Protein AF-A0A2P5K3T3-F1 (afdb_monomer)

Sequence (266 aa):
MANNAPIFLMLEAAAVGTFLSVGLKLPYFAFFGKDAGIEAKDPPKNMLIGMGIAAFLCILLGVYPSLLYNILPYPEAVADYAPYAPAHVIGSLQLLLFTYFGFLLLKKKLHPENTISLDTDWLYRKGGVLFAWFINNPLARGAQWTADVVIEVKNFAAWFSKNPVEALGIITDKICLFVLNISQGSSTVGQTAEDILDDRLRQYPGEPVRRDPIGVSVLLGMIFLFAYLIYVVVPYLSVYVVIALVMVFVVSGIIMRIMEMKRSAG

Secondary structure (DSSP, 8-state):
-GGGHHHHHHHHHHHHHHIIIIIIIHHHHHHHS------PPPPPHHHHHHHHHHHHHHHHHHH-THHHHTTSS-GGGTTT--TT-HHHHHHHHHHHHHHHHHHHHHTTTTPPP------THHHHHHHHHHHHHHIIIIIHHHHHHHHHHHHHHHHHHHHHTT-HHHHHHHHHHHHHHHHHHHHH-S-HHHHHHHHHHHHHHHHTT--S-----THHHHHHHHHHHHHHHHHHHGGGS-HHHHHHHHHHHHHHHHHHHHHHHHHT--

Mean predicted aligned error: 17.31 Å

Foldseek 3Di:
DPPCVVVVVVVLVVVLVCCLVVVPLVVCCVPVNDDPPDDDDDDDPVVVVVVVVVVVVVVCCVVCVVVVLVVDPCNVVCVPDDCVDVVNVVVVVVSSVVSVVVCVVCVVVSDDDPDDPPDPVVVVVVVVVVVVVCCVPPVVVVVVVVVVVVVVVVVLVVQCVQAVLLVLVLVVLVVVLVVCCVPVNDDPVSVVSVVVSVVSVVCPPDDRDDPDDPVSVVVVVVVVVVVVVCVVVVVVDDPVVVVVVVVVVVVVVVVVVVVVVVVVVD

Solvent-accessible surface area (backbone atoms only — not comparable to full-atom values): 15666 Å² total; per-residue (Å²): 126,77,90,52,51,68,60,53,52,51,53,52,51,50,52,50,51,46,43,49,50,63,65,41,49,49,52,47,50,71,75,71,41,84,83,83,85,72,88,81,75,82,78,56,69,71,57,51,52,53,52,49,53,52,52,49,50,55,50,49,48,65,78,43,49,64,72,57,49,75,71,46,96,61,43,80,85,48,70,82,66,63,83,80,38,67,70,54,49,52,52,50,49,51,52,53,52,52,49,49,52,50,44,67,74,45,45,83,80,66,56,88,71,99,65,87,80,86,52,73,62,56,57,54,57,53,48,50,53,53,50,54,50,46,52,68,42,64,52,44,50,54,55,48,50,57,53,52,52,52,52,48,53,51,50,49,52,58,55,38,68,71,33,56,68,61,47,47,50,53,51,51,51,52,51,50,48,53,52,45,43,72,72,72,42,91,42,76,67,55,54,56,51,49,55,55,48,54,54,49,66,70,50,61,73,58,81,95,79,69,93,68,65,70,63,59,64,52,48,54,52,50,50,52,51,50,53,49,48,47,65,64,46,55,83,74,50,55,70,68,58,57,52,49,50,53,50,50,52,54,51,50,51,52,52,53,52,53,51,51,57,57,64,76,72,113

pLDDT: mean 81.25, std 10.45, range [48.62, 97.5]

Radius of gyration: 42.38 Å; Cα contacts (8 Å, |Δi|>4): 62; chains: 1; bounding box: 90×56×100 Å

Structure (mmCIF, N/CA/C/O backbone):
data_AF-A0A2P5K3T3-F1
#
_entry.id   AF-A0A2P5K3T3-F1
#
loop_
_atom_s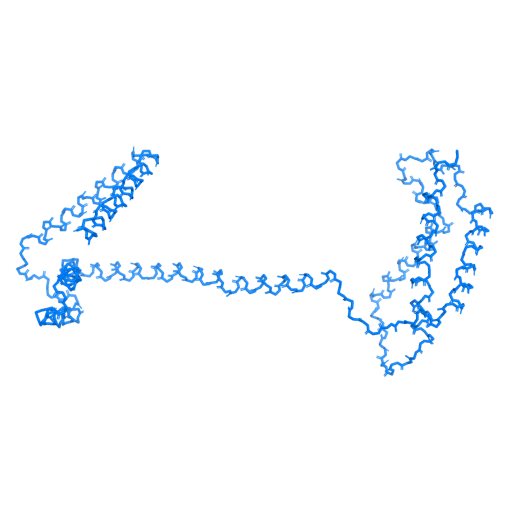ite.group_PDB
_atom_site.id
_atom_site.type_symbol
_atom_site.label_atom_id
_atom_site.label_alt_id
_atom_site.label_comp_id
_atom_site.label_asym_id
_atom_site.label_entity_id
_atom_site.label_seq_id
_atom_site.pdbx_PDB_ins_code
_atom_site.Cartn_x
_atom_site.Cartn_y
_atom_site.Cartn_z
_atom_site.occupancy
_atom_site.B_iso_or_equiv
_atom_site.auth_seq_id
_atom_site.auth_comp_id
_atom_site.auth_asym_id
_atom_site.auth_atom_id
_atom_site.pdbx_PDB_model_num
ATOM 1 N N . MET A 1 1 ? 16.767 26.751 -25.477 1.00 49.69 1 MET A N 1
ATOM 2 C CA . MET A 1 1 ? 17.180 25.361 -25.170 1.00 49.69 1 MET A CA 1
ATOM 3 C C . MET A 1 1 ? 17.948 25.221 -23.844 1.00 49.69 1 MET A C 1
ATOM 5 O O . MET A 1 1 ? 17.914 24.139 -23.284 1.00 49.69 1 MET A O 1
ATOM 9 N N . ALA A 1 2 ? 18.561 26.278 -23.280 1.00 53.50 2 ALA A N 1
ATOM 10 C CA . ALA A 1 2 ? 19.359 26.187 -22.042 1.00 53.50 2 ALA A CA 1
ATOM 11 C C . ALA A 1 2 ? 18.572 26.072 -20.708 1.00 53.50 2 ALA A C 1
ATOM 13 O O . ALA A 1 2 ? 19.101 25.514 -19.755 1.00 53.50 2 ALA A O 1
ATOM 14 N N . ASN A 1 3 ? 17.312 26.527 -20.620 1.00 64.69 3 ASN A N 1
ATOM 15 C CA . ASN A 1 3 ? 16.572 26.552 -19.339 1.00 64.69 3 ASN A CA 1
ATOM 16 C C . ASN A 1 3 ? 16.023 25.191 -18.863 1.00 64.69 3 ASN A C 1
ATOM 18 O O . ASN A 1 3 ? 15.651 25.073 -17.700 1.00 64.69 3 ASN A O 1
ATOM 22 N N . ASN A 1 4 ? 16.000 24.161 -19.718 1.00 82.62 4 ASN A N 1
ATOM 23 C CA . ASN A 1 4 ? 15.430 22.844 -19.379 1.00 82.62 4 ASN A CA 1
ATOM 24 C C . ASN A 1 4 ? 16.500 21.760 -19.166 1.00 82.62 4 ASN A C 1
ATOM 26 O O . ASN A 1 4 ? 16.166 20.624 -18.837 1.00 82.62 4 ASN A O 1
ATOM 30 N N . ALA A 1 5 ? 17.782 22.111 -19.319 1.00 86.12 5 ALA A N 1
ATOM 31 C CA . ALA A 1 5 ? 18.908 21.221 -19.056 1.00 86.12 5 ALA A CA 1
ATOM 32 C C . ALA A 1 5 ? 18.848 20.521 -17.680 1.00 86.12 5 ALA A C 1
ATOM 34 O O . ALA A 1 5 ? 19.076 19.312 -17.646 1.00 86.12 5 ALA A O 1
ATOM 35 N N . PRO A 1 6 ? 18.494 21.188 -16.556 1.00 90.44 6 PRO A N 1
ATOM 36 C CA . PRO A 1 6 ? 18.436 20.494 -15.269 1.00 90.44 6 PRO A CA 1
ATOM 37 C C . PRO A 1 6 ? 17.342 19.420 -15.230 1.00 90.44 6 PRO A C 1
ATOM 39 O O . PRO A 1 6 ? 17.561 18.351 -14.672 1.00 90.44 6 PRO A O 1
ATOM 42 N N . ILE A 1 7 ? 16.192 19.671 -15.862 1.00 92.06 7 ILE A N 1
ATOM 43 C CA . ILE A 1 7 ? 15.073 18.719 -15.915 1.00 92.06 7 ILE A CA 1
ATOM 44 C C . ILE A 1 7 ? 15.487 17.479 -16.708 1.00 92.06 7 ILE A C 1
ATOM 46 O O . ILE A 1 7 ? 15.263 16.355 -16.268 1.00 92.06 7 ILE A O 1
ATOM 50 N N . PHE A 1 8 ? 16.133 17.685 -17.855 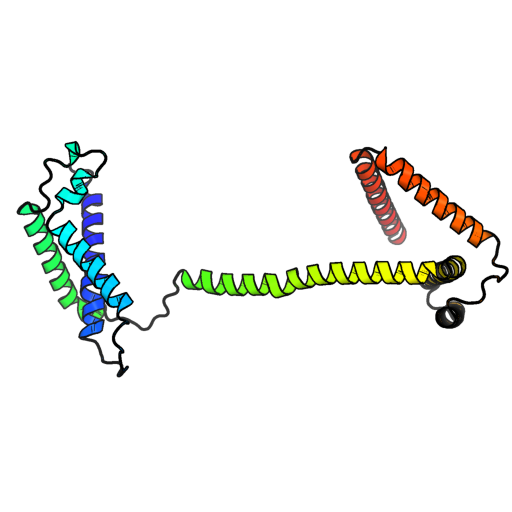1.00 90.44 8 PHE A N 1
ATOM 51 C CA . PHE A 1 8 ? 16.622 16.597 -18.693 1.00 90.44 8 PHE A CA 1
ATOM 52 C C . PHE A 1 8 ? 17.636 15.717 -17.948 1.00 90.44 8 PHE A C 1
ATOM 54 O O . PHE A 1 8 ? 17.465 14.502 -17.890 1.00 90.44 8 PHE A O 1
ATOM 61 N N . LEU A 1 9 ? 18.617 16.329 -17.278 1.00 91.69 9 LEU A N 1
ATOM 62 C CA . LEU A 1 9 ? 19.600 15.596 -16.475 1.00 91.69 9 LEU A CA 1
ATOM 63 C C . LEU A 1 9 ? 18.961 14.852 -15.294 1.00 91.69 9 LEU A C 1
ATOM 65 O O . LEU A 1 9 ? 19.389 13.748 -14.969 1.00 91.69 9 LEU A O 1
ATOM 69 N N . MET A 1 10 ? 17.930 15.416 -14.657 1.00 94.06 10 MET A N 1
ATOM 70 C CA . MET A 1 10 ? 17.185 14.726 -13.596 1.00 94.06 10 MET A CA 1
ATOM 71 C C . MET A 1 10 ? 16.437 13.497 -14.124 1.00 94.06 10 MET A C 1
ATOM 73 O O . MET A 1 10 ? 16.427 12.462 -13.457 1.00 94.06 10 MET A O 1
ATOM 77 N N . LEU A 1 11 ? 15.840 13.586 -15.316 1.00 93.25 11 LEU A N 1
ATOM 78 C CA . LEU A 1 11 ? 15.163 12.459 -15.962 1.00 93.25 11 LEU A CA 1
ATOM 79 C C . LEU A 1 11 ? 16.157 11.358 -16.355 1.00 93.25 11 LEU A C 1
ATOM 81 O O . LEU A 1 11 ? 15.905 10.184 -16.078 1.00 93.25 11 LEU A O 1
ATOM 85 N N . GLU A 1 12 ? 17.308 11.720 -16.925 1.00 92.19 12 GLU A N 1
ATOM 86 C CA . GLU A 1 12 ? 18.378 10.760 -17.225 1.00 92.19 12 GLU A CA 1
ATOM 87 C C . GLU A 1 12 ? 18.935 10.116 -15.949 1.00 92.19 12 GLU A C 1
ATOM 89 O O . GLU A 1 12 ? 19.090 8.897 -15.888 1.00 92.19 12 GLU A O 1
ATOM 94 N N . ALA A 1 13 ? 19.164 10.899 -14.890 1.00 93.62 13 ALA A N 1
ATOM 95 C CA . ALA A 1 13 ? 19.600 10.384 -13.594 1.00 93.62 13 ALA A CA 1
ATOM 96 C C . ALA A 1 13 ? 18.571 9.423 -12.973 1.00 93.62 13 ALA A C 1
ATOM 98 O O . ALA A 1 13 ? 18.954 8.395 -12.409 1.00 93.62 13 ALA A O 1
ATOM 99 N N . ALA A 1 14 ? 17.272 9.705 -13.107 1.00 94.25 14 ALA A N 1
ATOM 100 C CA . ALA A 1 14 ? 16.210 8.802 -12.668 1.00 94.25 14 ALA A CA 1
ATOM 101 C C . ALA A 1 14 ? 16.195 7.489 -13.476 1.00 94.25 14 ALA A C 1
ATOM 103 O O . ALA A 1 14 ? 16.040 6.408 -12.895 1.00 94.25 14 ALA A O 1
ATOM 104 N N . ALA A 1 15 ? 16.416 7.557 -14.794 1.00 93.12 15 ALA A N 1
ATOM 105 C CA . ALA A 1 15 ? 16.539 6.377 -15.650 1.00 93.12 15 ALA A CA 1
ATOM 106 C C . ALA A 1 15 ? 17.758 5.518 -15.262 1.00 93.12 15 ALA A C 1
ATOM 108 O O . ALA A 1 15 ? 17.618 4.309 -15.049 1.00 93.12 15 ALA A O 1
ATOM 109 N N . VAL A 1 16 ? 18.926 6.144 -15.069 1.00 94.56 16 VAL A N 1
ATOM 110 C CA . VAL A 1 16 ? 20.154 5.495 -14.572 1.00 94.56 16 VAL A CA 1
ATOM 111 C C . VAL A 1 16 ? 19.920 4.842 -13.211 1.00 94.56 16 VAL A C 1
ATOM 113 O O . VAL A 1 16 ? 20.279 3.681 -13.016 1.00 94.56 16 VAL A O 1
ATOM 116 N N . GLY A 1 17 ? 19.288 5.552 -12.272 1.00 92.44 17 GLY A N 1
ATOM 117 C CA . GLY A 1 17 ? 18.995 5.036 -10.934 1.00 92.44 17 GLY A CA 1
ATOM 118 C C . GLY A 1 17 ? 18.064 3.821 -10.955 1.00 92.44 17 GLY A C 1
ATOM 119 O O . GLY A 1 17 ? 18.310 2.835 -10.255 1.00 92.44 17 GLY A O 1
ATOM 120 N N . THR A 1 18 ? 17.037 3.850 -11.807 1.00 93.06 18 THR A N 1
ATOM 121 C CA . THR A 1 18 ? 16.104 2.726 -11.987 1.00 93.06 18 THR A CA 1
ATOM 122 C C . THR A 1 18 ? 16.815 1.514 -12.583 1.00 93.06 18 THR A C 1
ATOM 124 O O . THR A 1 18 ? 16.689 0.406 -12.054 1.00 93.06 18 THR A O 1
ATOM 127 N N . PHE A 1 19 ? 17.621 1.716 -13.630 1.00 94.38 19 PHE A N 1
ATOM 128 C CA . PHE A 1 19 ? 18.402 0.644 -14.247 1.00 94.38 19 PHE A CA 1
ATOM 129 C C . PHE A 1 19 ? 19.431 0.048 -13.273 1.00 94.38 19 PHE A C 1
ATOM 131 O O . PHE A 1 19 ? 19.560 -1.173 -13.179 1.00 94.38 19 PHE A O 1
ATOM 138 N N . LEU A 1 20 ? 20.103 0.883 -12.477 1.00 92.81 20 LEU A N 1
ATOM 139 C CA . LEU A 1 20 ? 21.052 0.438 -11.457 1.00 92.81 20 LEU A CA 1
ATOM 140 C C . LEU A 1 20 ? 20.378 -0.409 -10.365 1.00 92.81 20 LEU A C 1
ATOM 142 O O . LEU A 1 20 ? 20.927 -1.435 -9.960 1.00 92.81 20 LEU A O 1
ATOM 146 N N . SER A 1 21 ? 19.200 0.005 -9.890 1.00 89.81 21 SER A N 1
ATOM 147 C CA . SER A 1 21 ? 18.482 -0.669 -8.800 1.00 89.81 21 SER A CA 1
ATOM 148 C C . SER A 1 21 ? 17.773 -1.949 -9.260 1.00 89.81 21 SER A C 1
ATOM 150 O O . SER A 1 21 ? 18.033 -3.035 -8.739 1.00 89.81 21 SER A O 1
ATOM 152 N N . VAL A 1 22 ? 16.894 -1.839 -10.258 1.00 90.75 22 VAL A N 1
ATOM 153 C CA . VAL A 1 22 ? 16.024 -2.942 -10.694 1.00 90.75 22 VAL A CA 1
ATOM 154 C C . VAL A 1 22 ? 16.686 -3.788 -11.778 1.00 90.75 22 VAL A C 1
ATOM 156 O O . VAL A 1 22 ? 16.527 -5.003 -11.779 1.00 90.75 22 VAL A O 1
ATOM 159 N N . GLY A 1 23 ? 17.444 -3.169 -12.685 1.00 89.62 23 GLY A N 1
ATOM 160 C CA . GLY A 1 23 ? 18.069 -3.865 -13.814 1.00 89.62 23 GLY A CA 1
ATOM 161 C C . GLY A 1 23 ? 19.364 -4.591 -13.453 1.00 89.62 23 GLY A C 1
ATOM 162 O O . GLY A 1 23 ? 19.607 -5.689 -13.946 1.00 89.62 23 GLY A O 1
ATOM 163 N N . LEU A 1 24 ? 20.192 -4.002 -12.586 1.00 91.94 24 LEU A N 1
ATOM 164 C CA . LEU A 1 24 ? 21.503 -4.559 -12.237 1.00 91.94 24 LEU A CA 1
ATOM 165 C C . LEU A 1 24 ? 21.541 -5.139 -10.827 1.00 91.94 24 LEU A C 1
ATOM 167 O O . LEU A 1 24 ? 21.808 -6.330 -10.671 1.00 91.94 24 LEU A O 1
ATOM 171 N N . LYS A 1 25 ? 21.258 -4.335 -9.795 1.00 90.12 25 LYS A N 1
ATOM 172 C CA . LYS A 1 25 ? 21.416 -4.756 -8.395 1.00 90.12 25 LYS A CA 1
ATOM 173 C C . LYS A 1 25 ? 20.558 -5.980 -8.063 1.00 90.12 25 LYS A C 1
ATOM 175 O O . LYS A 1 25 ? 21.104 -6.961 -7.562 1.00 90.12 25 LYS A O 1
ATOM 180 N N . LEU A 1 26 ? 19.253 -5.949 -8.348 1.00 89.75 26 LEU A N 1
ATOM 181 C CA . LEU A 1 26 ? 18.359 -7.068 -8.023 1.00 89.75 26 LEU A CA 1
ATOM 182 C C . LEU A 1 26 ? 18.750 -8.380 -8.735 1.00 89.75 26 LEU A C 1
ATOM 184 O O . LEU A 1 26 ? 19.010 -9.354 -8.026 1.00 89.75 26 LEU A O 1
ATOM 188 N N . PRO A 1 27 ? 18.876 -8.447 -10.077 1.00 91.06 27 PRO A N 1
ATOM 189 C CA . PRO A 1 27 ? 19.215 -9.699 -10.750 1.00 91.06 27 PRO A CA 1
ATOM 190 C C . PRO A 1 27 ? 20.616 -10.190 -10.393 1.00 91.06 27 PRO A C 1
ATOM 192 O O . PRO A 1 27 ? 20.813 -11.387 -10.196 1.00 91.06 27 PRO A O 1
ATOM 195 N N . TYR A 1 28 ? 21.589 -9.282 -10.248 1.00 90.62 28 TYR A N 1
ATOM 196 C CA . TYR A 1 28 ? 22.954 -9.669 -9.904 1.00 90.62 28 TYR A CA 1
ATOM 197 C C . TYR A 1 28 ? 23.013 -10.401 -8.560 1.00 90.62 28 TYR A C 1
ATOM 199 O O . TYR A 1 28 ? 23.611 -11.470 -8.470 1.00 90.62 28 TYR A O 1
ATOM 207 N N . PHE A 1 29 ? 22.384 -9.852 -7.518 1.00 88.44 29 PHE A N 1
ATOM 208 C CA . PHE A 1 29 ? 22.386 -10.484 -6.197 1.00 88.44 29 PHE A CA 1
ATOM 209 C C . PHE A 1 29 ? 21.414 -11.663 -6.090 1.00 88.44 29 PHE A C 1
ATOM 211 O O . PHE A 1 29 ? 21.659 -12.545 -5.273 1.00 88.44 29 PHE A O 1
ATOM 218 N N . ALA A 1 30 ? 20.365 -11.722 -6.915 1.00 87.56 30 ALA A N 1
ATOM 219 C CA . ALA A 1 30 ? 19.470 -12.876 -6.970 1.00 87.56 30 ALA A CA 1
ATOM 220 C C . ALA A 1 30 ? 20.136 -14.108 -7.612 1.00 87.56 30 ALA A C 1
ATOM 222 O O . ALA A 1 30 ? 20.013 -15.204 -7.078 1.00 87.56 30 ALA A O 1
ATOM 223 N N . PHE A 1 31 ? 20.859 -13.937 -8.728 1.00 88.12 31 PHE A N 1
ATOM 224 C CA . PHE A 1 31 ? 21.467 -15.056 -9.467 1.00 88.12 31 PHE A CA 1
ATOM 225 C C . PHE A 1 31 ? 22.914 -15.363 -9.059 1.00 88.12 31 PHE A C 1
ATOM 227 O O . PHE A 1 31 ? 23.319 -16.521 -9.079 1.00 88.12 31 PHE A O 1
ATOM 234 N N . PHE A 1 32 ? 23.706 -14.346 -8.699 1.00 88.38 32 PHE A N 1
ATOM 235 C CA . PHE A 1 32 ? 25.130 -14.489 -8.350 1.00 88.38 32 PHE A CA 1
ATOM 236 C C . PHE A 1 32 ? 25.419 -14.194 -6.867 1.00 88.38 32 PHE A C 1
ATOM 238 O O . PHE A 1 32 ? 26.574 -13.984 -6.485 1.00 88.38 32 PHE A O 1
ATOM 245 N N . GLY A 1 33 ? 24.378 -14.113 -6.034 1.00 83.12 33 GLY A N 1
ATOM 246 C CA . GLY A 1 33 ? 24.496 -13.944 -4.587 1.00 83.12 33 GLY A CA 1
ATOM 247 C C . GLY A 1 33 ? 24.879 -15.230 -3.854 1.00 83.12 33 GLY A C 1
ATOM 248 O O . GLY A 1 33 ? 25.114 -16.278 -4.452 1.00 83.12 33 GLY A O 1
ATOM 249 N N . LYS A 1 34 ? 24.951 -15.144 -2.522 1.00 82.62 34 LYS A N 1
ATOM 250 C CA . LYS A 1 34 ? 25.157 -16.317 -1.668 1.00 82.62 34 LYS A CA 1
ATOM 251 C C . LYS A 1 34 ? 23.872 -17.142 -1.643 1.00 82.62 34 LYS A C 1
ATOM 253 O O . LYS A 1 34 ? 22.828 -16.616 -1.268 1.00 82.62 34 LYS A O 1
ATOM 258 N N . ASP A 1 35 ? 23.973 -18.416 -2.006 1.00 84.00 35 ASP A N 1
ATOM 259 C CA . ASP A 1 35 ? 22.841 -19.337 -1.957 1.00 84.00 35 ASP A CA 1
ATOM 260 C C . ASP A 1 35 ? 22.341 -19.506 -0.511 1.00 84.00 35 ASP A C 1
ATOM 262 O O . ASP A 1 35 ? 23.127 -19.705 0.423 1.00 84.00 35 ASP A O 1
ATOM 266 N N . ALA A 1 36 ? 21.027 -19.380 -0.336 1.00 81.38 36 ALA A N 1
ATOM 267 C CA . ALA A 1 36 ? 20.338 -19.550 0.937 1.00 81.38 36 ALA A CA 1
ATOM 268 C C . ALA A 1 36 ? 19.961 -21.019 1.211 1.00 81.38 36 ALA A C 1
ATOM 270 O O . ALA A 1 36 ? 19.502 -21.320 2.313 1.00 81.38 36 ALA A O 1
ATOM 271 N N . GLY A 1 37 ? 20.146 -21.92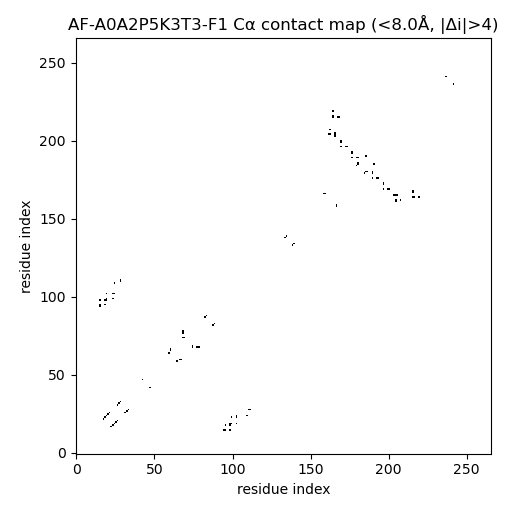5 0.239 1.00 83.31 37 GLY A N 1
ATOM 272 C CA . GLY A 1 37 ? 19.820 -23.349 0.367 1.00 83.31 37 GLY A CA 1
ATOM 273 C C . GLY A 1 37 ? 18.316 -23.631 0.420 1.00 83.31 37 GLY A C 1
ATOM 274 O O . GLY A 1 37 ? 17.896 -24.647 0.968 1.00 83.31 37 GLY A O 1
ATOM 275 N N . ILE A 1 38 ? 17.497 -22.710 -0.097 1.00 84.75 38 ILE A N 1
ATOM 276 C CA . ILE A 1 38 ? 16.036 -22.814 -0.098 1.00 84.75 38 ILE A CA 1
ATOM 277 C C . ILE A 1 38 ? 15.603 -23.537 -1.374 1.00 84.75 38 ILE A C 1
ATOM 279 O O . ILE A 1 38 ? 15.915 -23.090 -2.476 1.00 84.75 38 ILE A O 1
ATOM 283 N N . GLU A 1 39 ? 14.852 -24.630 -1.232 1.00 84.81 39 GLU A N 1
ATOM 284 C CA . GLU A 1 39 ? 14.279 -25.350 -2.371 1.00 84.81 39 GLU A CA 1
ATOM 285 C C . GLU A 1 39 ? 13.173 -24.501 -3.023 1.00 84.81 39 GLU A C 1
ATOM 287 O O . GLU A 1 39 ? 12.083 -24.320 -2.475 1.00 84.81 39 GLU A O 1
ATOM 292 N N . ALA A 1 40 ? 13.476 -23.922 -4.186 1.00 83.31 40 ALA A N 1
ATOM 293 C CA . ALA A 1 40 ? 12.535 -23.114 -4.949 1.00 83.31 40 ALA A CA 1
ATOM 294 C C . ALA A 1 40 ? 11.607 -24.011 -5.781 1.00 83.31 40 ALA A C 1
ATOM 296 O O . ALA A 1 40 ? 12.060 -24.889 -6.512 1.00 83.31 40 ALA A O 1
ATOM 297 N N . LYS A 1 41 ? 10.297 -23.763 -5.695 1.00 86.75 41 LYS A N 1
ATOM 298 C CA . LYS A 1 41 ? 9.283 -24.430 -6.518 1.00 86.75 41 LYS A CA 1
ATOM 299 C C . LYS A 1 41 ? 8.934 -23.567 -7.727 1.00 86.75 41 LYS A C 1
ATOM 301 O O . LYS A 1 41 ? 8.725 -22.363 -7.577 1.00 86.75 41 LYS A O 1
ATOM 306 N N . ASP A 1 42 ? 8.782 -24.196 -8.889 1.00 87.62 42 ASP A N 1
ATOM 307 C CA . ASP A 1 42 ? 8.316 -23.505 -10.091 1.00 87.62 42 ASP A CA 1
ATOM 308 C C . ASP A 1 42 ? 6.925 -22.870 -9.894 1.00 87.62 42 ASP A C 1
ATOM 310 O O . ASP A 1 42 ? 6.047 -23.454 -9.237 1.00 87.62 42 ASP A O 1
ATOM 314 N N . PRO A 1 43 ? 6.690 -21.678 -10.473 1.00 90.00 43 PRO A N 1
ATOM 315 C CA . PRO A 1 43 ? 5.412 -20.993 -10.361 1.00 90.00 43 PRO A CA 1
ATOM 316 C C . PRO A 1 43 ? 4.281 -21.796 -11.031 1.00 90.00 43 PRO A C 1
ATOM 318 O O . PRO A 1 43 ? 4.498 -22.518 -12.009 1.00 90.00 43 PRO A O 1
ATOM 321 N N . PRO A 1 44 ? 3.033 -21.672 -10.540 1.00 94.69 44 PRO A N 1
ATOM 322 C CA . PRO A 1 44 ? 1.892 -22.371 -11.121 1.00 94.69 44 PRO A CA 1
ATOM 323 C C . PRO A 1 44 ? 1.660 -21.943 -12.578 1.00 94.69 44 PRO A C 1
ATOM 325 O O . PRO A 1 44 ? 1.892 -20.794 -12.952 1.00 94.69 44 PRO A O 1
ATOM 328 N N . LYS A 1 45 ? 1.112 -22.850 -13.397 1.00 94.75 45 LYS A N 1
ATOM 329 C CA . LYS A 1 45 ? 0.920 -22.636 -14.847 1.00 94.75 45 LYS A CA 1
ATOM 330 C C . LYS A 1 45 ? 0.159 -21.347 -15.189 1.00 94.75 45 LYS A C 1
ATOM 332 O O . LYS A 1 45 ? 0.509 -20.677 -16.151 1.00 94.75 45 LYS A O 1
ATOM 337 N N . ASN A 1 46 ? -0.826 -20.960 -14.377 1.00 95.94 46 ASN A N 1
ATOM 338 C CA . ASN A 1 46 ? -1.591 -19.724 -14.586 1.00 95.94 46 ASN A CA 1
ATOM 339 C C . ASN A 1 46 ? -0.708 -18.466 -14.479 1.00 95.94 46 ASN A C 1
ATOM 341 O O . ASN A 1 46 ? -0.880 -17.528 -15.254 1.00 95.94 46 ASN A O 1
ATOM 345 N N . MET A 1 47 ? 0.266 -18.459 -13.562 1.00 94.88 47 MET A N 1
ATOM 346 C CA . MET A 1 47 ? 1.219 -17.356 -13.408 1.00 94.88 47 MET A CA 1
ATOM 347 C C . MET A 1 47 ? 2.182 -17.290 -14.599 1.00 94.88 47 MET A C 1
ATOM 349 O O . MET A 1 47 ? 2.430 -16.207 -15.120 1.00 94.88 47 MET A O 1
ATOM 353 N N . LEU A 1 48 ? 2.657 -18.444 -15.081 1.00 95.25 48 LEU A N 1
ATOM 354 C CA . LEU A 1 48 ? 3.512 -18.527 -16.271 1.00 95.25 48 LEU A CA 1
ATOM 355 C C . LEU A 1 48 ? 2.818 -17.991 -17.526 1.00 95.25 48 LEU A C 1
ATOM 357 O O . LEU A 1 48 ? 3.424 -17.238 -18.283 1.00 95.25 48 LEU A O 1
ATOM 361 N N . ILE A 1 49 ? 1.541 -18.330 -17.727 1.00 96.94 49 ILE A N 1
ATOM 362 C CA . ILE A 1 49 ? 0.751 -17.806 -18.850 1.00 96.94 49 ILE A CA 1
ATOM 363 C C . ILE A 1 49 ? 0.626 -16.281 -18.742 1.00 96.94 49 ILE A C 1
ATOM 365 O O . ILE A 1 49 ? 0.854 -15.583 -19.728 1.00 96.94 49 ILE A O 1
ATOM 369 N N . GLY A 1 50 ? 0.331 -15.755 -17.548 1.00 96.19 50 GLY A N 1
ATOM 370 C CA . GLY A 1 50 ? 0.256 -14.309 -17.316 1.00 96.19 50 GLY A CA 1
ATOM 371 C C . GLY A 1 50 ? 1.573 -13.588 -17.626 1.00 96.19 50 GLY A C 1
ATOM 372 O O . GLY A 1 50 ? 1.578 -12.600 -18.361 1.00 96.19 50 GLY A O 1
ATOM 373 N N . MET A 1 51 ? 2.698 -14.120 -17.138 1.00 96.12 51 MET A N 1
ATOM 374 C CA . MET A 1 51 ? 4.036 -13.596 -17.443 1.00 96.12 51 MET A CA 1
ATOM 375 C C . MET A 1 51 ? 4.350 -13.668 -18.941 1.00 96.12 51 MET A C 1
ATOM 377 O O . MET A 1 51 ? 4.905 -12.720 -19.492 1.00 96.12 51 MET A O 1
ATOM 381 N N . GLY A 1 52 ? 3.961 -14.757 -19.609 1.00 97.00 52 GLY A N 1
ATOM 382 C CA . GLY A 1 52 ? 4.154 -14.942 -21.046 1.00 97.00 52 GLY A CA 1
ATOM 383 C C . GLY A 1 52 ? 3.383 -13.923 -21.884 1.00 97.00 52 GLY A C 1
ATOM 384 O O . GLY A 1 52 ? 3.957 -13.324 -22.791 1.00 97.00 52 GLY A O 1
ATOM 385 N N . ILE A 1 53 ? 2.115 -13.665 -21.550 1.00 97.50 53 ILE A N 1
ATOM 386 C CA . ILE A 1 53 ? 1.298 -12.646 -22.229 1.00 97.50 53 ILE A CA 1
ATOM 387 C C . ILE A 1 53 ? 1.893 -11.252 -22.009 1.00 97.50 53 ILE A C 1
ATOM 389 O O . ILE A 1 53 ? 2.036 -10.492 -22.964 1.00 97.50 53 ILE A O 1
ATOM 393 N N . ALA A 1 54 ? 2.281 -10.919 -20.774 1.00 96.12 54 ALA A N 1
ATOM 394 C CA . ALA A 1 54 ? 2.891 -9.627 -20.471 1.00 96.12 54 ALA A CA 1
ATOM 395 C C . ALA A 1 54 ? 4.214 -9.429 -21.230 1.00 96.12 54 ALA A C 1
ATOM 397 O O . ALA A 1 54 ? 4.415 -8.388 -21.851 1.00 96.12 54 ALA A O 1
ATOM 398 N N . ALA A 1 55 ? 5.087 -10.441 -21.248 1.00 96.62 55 ALA A N 1
ATOM 399 C CA . ALA A 1 55 ? 6.338 -10.404 -22.002 1.00 96.62 55 ALA A CA 1
ATOM 400 C C . ALA A 1 55 ? 6.092 -10.250 -23.510 1.00 96.62 55 ALA A C 1
ATOM 402 O O . ALA A 1 55 ? 6.747 -9.435 -24.160 1.00 96.62 55 ALA A O 1
ATOM 403 N N . PHE A 1 56 ? 5.113 -10.980 -24.054 1.00 97.31 56 PHE A N 1
ATOM 404 C CA . PHE A 1 56 ? 4.711 -10.862 -25.452 1.00 97.31 56 PHE A CA 1
ATOM 405 C C . PHE A 1 56 ? 4.243 -9.442 -25.789 1.00 97.31 56 PHE A C 1
ATOM 407 O O . PHE A 1 56 ? 4.705 -8.874 -26.775 1.00 97.31 56 PHE A O 1
ATOM 414 N N . LEU A 1 57 ? 3.391 -8.840 -24.954 1.00 95.25 57 LEU A N 1
ATOM 415 C CA . LEU A 1 57 ? 2.921 -7.466 -25.148 1.00 95.25 57 LEU A CA 1
ATOM 416 C C . LEU A 1 57 ? 4.062 -6.444 -25.051 1.00 95.25 57 LEU A C 1
ATOM 418 O O . LEU A 1 57 ? 4.134 -5.548 -25.888 1.00 95.25 57 LEU A O 1
ATOM 422 N N . CYS A 1 58 ? 4.982 -6.592 -24.092 1.00 94.06 58 CYS A N 1
ATOM 423 C CA . CYS A 1 58 ? 6.155 -5.720 -23.979 1.00 94.06 58 CYS A CA 1
ATOM 424 C C . CYS A 1 58 ? 7.042 -5.781 -25.232 1.00 94.06 58 CYS A C 1
ATOM 426 O O . CYS A 1 58 ? 7.484 -4.743 -25.722 1.00 94.06 58 CYS A O 1
ATOM 428 N N . ILE A 1 59 ? 7.281 -6.979 -25.775 1.00 95.31 59 ILE A N 1
ATOM 429 C CA . ILE A 1 59 ? 8.066 -7.155 -27.006 1.00 95.31 59 ILE A CA 1
ATOM 430 C C . ILE A 1 59 ? 7.311 -6.585 -28.210 1.00 95.31 59 ILE A C 1
ATOM 432 O O . ILE A 1 59 ? 7.899 -5.846 -28.996 1.00 95.31 59 ILE A O 1
ATOM 436 N N . LEU A 1 60 ? 6.017 -6.888 -28.343 1.00 94.38 60 LEU A N 1
ATOM 437 C CA . LEU A 1 60 ? 5.180 -6.416 -29.446 1.00 94.38 60 LEU A CA 1
ATOM 438 C C . LEU A 1 60 ? 5.145 -4.884 -29.508 1.00 94.38 60 LEU A C 1
ATOM 440 O O . LEU A 1 60 ? 5.372 -4.310 -30.570 1.00 94.38 60 LEU A O 1
ATOM 444 N N . LEU A 1 61 ? 4.903 -4.229 -28.370 1.00 91.19 61 LEU A N 1
ATOM 445 C CA . LEU A 1 61 ? 4.839 -2.769 -28.281 1.00 91.19 61 LEU A CA 1
ATOM 446 C C . LEU A 1 61 ? 6.213 -2.108 -28.425 1.00 91.19 61 LEU A C 1
ATOM 448 O O . LEU A 1 61 ? 6.294 -1.002 -28.953 1.00 91.19 61 LEU A O 1
ATOM 452 N N . GLY A 1 62 ? 7.284 -2.775 -27.989 1.00 89.94 62 GLY A N 1
ATOM 453 C CA . GLY A 1 62 ? 8.648 -2.306 -28.221 1.00 89.94 62 GLY A CA 1
ATOM 454 C C . GLY A 1 62 ? 9.007 -2.335 -29.707 1.00 89.94 62 GLY A C 1
ATOM 455 O O . GLY A 1 62 ? 9.405 -1.324 -30.270 1.00 89.94 62 GLY A O 1
ATOM 456 N N . VAL A 1 63 ? 8.816 -3.478 -30.370 1.00 90.81 63 VAL A N 1
ATOM 457 C CA . VAL A 1 63 ? 9.196 -3.659 -31.782 1.00 90.81 63 VAL A CA 1
ATOM 458 C C . VAL A 1 63 ? 8.284 -2.873 -32.731 1.00 90.81 63 VAL A C 1
ATOM 460 O O . VAL A 1 63 ? 8.760 -2.353 -33.739 1.00 90.81 63 VAL A O 1
ATOM 463 N N . TYR A 1 64 ? 6.989 -2.765 -32.420 1.00 89.50 64 TYR A N 1
ATOM 464 C CA . TYR A 1 64 ? 6.002 -2.075 -33.252 1.00 89.50 64 TYR A CA 1
ATOM 465 C C . TYR A 1 64 ? 5.278 -0.949 -32.484 1.00 89.50 64 TYR A C 1
ATOM 467 O O . TYR A 1 64 ? 4.092 -1.069 -32.155 1.00 89.50 64 TYR A O 1
ATOM 475 N N . PRO A 1 65 ? 5.961 0.184 -32.219 1.00 86.19 65 PRO A N 1
ATOM 476 C CA . PRO A 1 65 ? 5.414 1.288 -31.424 1.00 86.19 65 PRO A CA 1
ATOM 477 C C . PRO A 1 65 ? 4.239 2.000 -32.111 1.00 86.19 65 PRO A C 1
ATOM 479 O O . PRO A 1 65 ? 3.420 2.632 -31.442 1.00 86.19 65 PRO A O 1
ATOM 482 N N . SER A 1 66 ? 4.100 1.853 -33.434 1.00 83.94 66 SER A N 1
ATOM 483 C CA . SER A 1 66 ? 2.994 2.419 -34.214 1.00 83.94 66 SER A CA 1
ATOM 484 C C . SER A 1 66 ? 1.621 1.977 -33.702 1.00 83.94 66 SER A C 1
ATOM 486 O O . SER A 1 66 ? 0.666 2.745 -33.791 1.00 83.94 66 SER A O 1
ATOM 488 N N . LEU A 1 67 ? 1.516 0.778 -33.112 1.00 85.88 67 LEU A N 1
ATOM 489 C CA . LEU A 1 67 ? 0.264 0.298 -32.522 1.00 85.88 67 LEU A CA 1
ATOM 490 C C . LEU A 1 67 ? -0.227 1.211 -31.392 1.00 85.88 67 LEU A C 1
ATOM 492 O O . LEU A 1 67 ? -1.428 1.428 -31.262 1.00 85.88 67 LEU A O 1
ATOM 496 N N . LEU A 1 68 ? 0.696 1.765 -30.603 1.00 84.31 68 LEU A N 1
ATOM 497 C CA . LEU A 1 68 ? 0.363 2.689 -29.527 1.00 84.31 68 LEU A CA 1
ATOM 498 C C . LEU A 1 68 ? 0.097 4.093 -30.077 1.00 84.31 68 LEU A C 1
ATOM 500 O O . LEU A 1 68 ? -0.889 4.718 -29.699 1.00 84.31 68 LEU A O 1
ATOM 504 N N . TYR A 1 69 ? 0.936 4.570 -31.002 1.00 83.69 69 TYR A N 1
ATOM 505 C CA . TYR A 1 69 ? 0.831 5.926 -31.558 1.00 83.69 69 TYR A CA 1
ATOM 506 C C . TYR A 1 69 ? -0.481 6.182 -32.305 1.00 83.69 69 TYR A C 1
ATOM 508 O O . TYR A 1 69 ? -1.019 7.282 -32.214 1.00 83.69 69 TYR A O 1
ATOM 516 N N . ASN A 1 70 ? -1.059 5.162 -32.940 1.00 83.75 70 ASN A N 1
ATOM 517 C CA . ASN A 1 70 ? -2.354 5.278 -33.617 1.00 83.75 70 ASN A CA 1
ATOM 518 C C . ASN A 1 70 ? -3.548 5.456 -32.659 1.00 83.75 70 ASN A C 1
ATOM 520 O O . ASN A 1 70 ? -4.624 5.855 -33.098 1.00 83.75 70 ASN A O 1
ATOM 524 N N . ILE A 1 71 ? -3.383 5.143 -31.369 1.00 86.81 71 ILE A N 1
ATOM 525 C CA . ILE A 1 71 ? -4.439 5.240 -30.346 1.00 86.81 71 ILE A CA 1
ATOM 526 C C . ILE A 1 71 ? -4.345 6.576 -29.583 1.00 86.81 71 ILE A C 1
ATOM 528 O O . ILE A 1 71 ? -5.258 6.942 -28.841 1.00 86.81 71 ILE A O 1
ATOM 532 N N . LEU A 1 72 ? -3.251 7.329 -29.748 1.00 85.12 72 LEU A N 1
ATOM 533 C CA . LEU A 1 72 ? -3.059 8.589 -29.035 1.00 85.12 72 LEU A CA 1
ATOM 534 C C . LEU A 1 72 ? -4.036 9.679 -29.529 1.00 85.12 72 LEU A C 1
ATOM 536 O O . LEU A 1 72 ? -4.305 9.773 -30.724 1.00 85.12 72 LEU A O 1
ATOM 540 N N . PRO A 1 73 ? -4.515 10.566 -28.632 1.00 85.06 73 PRO A N 1
ATOM 541 C CA . PRO A 1 73 ? -5.466 11.632 -28.970 1.00 85.06 73 PRO A CA 1
ATOM 542 C C . PRO A 1 73 ? -4.880 12.743 -29.860 1.00 85.06 73 PRO A C 1
ATOM 544 O O . PRO A 1 73 ? -5.639 13.498 -30.459 1.00 85.06 73 PRO A O 1
ATOM 547 N N . TYR A 1 74 ? -3.548 12.840 -29.964 1.00 83.19 74 TYR A N 1
ATOM 548 C CA . TYR A 1 74 ? -2.835 13.818 -30.796 1.00 83.19 74 TYR A CA 1
ATOM 549 C C . TYR A 1 74 ? -1.814 13.121 -31.714 1.00 83.19 74 TYR A C 1
ATOM 551 O O . TYR A 1 74 ? -0.608 13.220 -31.477 1.00 83.19 74 TYR A O 1
ATOM 559 N N . PRO A 1 75 ? -2.268 12.389 -32.746 1.00 72.38 75 PRO A N 1
ATOM 560 C CA . PRO A 1 75 ? -1.386 11.596 -33.604 1.00 72.38 75 PRO A CA 1
ATOM 561 C C . PRO A 1 75 ? -0.428 12.464 -34.437 1.00 72.38 75 PRO A C 1
ATOM 563 O O . PRO A 1 75 ? 0.712 12.071 -34.668 1.00 72.38 75 PRO A O 1
ATOM 566 N N . GLU A 1 76 ? -0.841 13.678 -34.816 1.00 72.62 76 GLU A N 1
ATOM 567 C CA . GLU A 1 76 ? -0.028 14.601 -35.625 1.00 72.62 76 GLU A CA 1
ATOM 568 C C . GLU A 1 76 ? 1.257 15.058 -34.919 1.00 72.62 76 GLU A C 1
ATOM 570 O O . GLU A 1 76 ? 2.280 15.256 -35.564 1.00 72.62 76 GLU A O 1
ATOM 575 N N . ALA A 1 77 ? 1.248 15.165 -33.586 1.00 70.69 77 ALA A N 1
ATOM 576 C CA . ALA A 1 77 ? 2.426 15.567 -32.814 1.00 70.69 77 ALA A CA 1
ATOM 577 C C . ALA A 1 77 ? 3.490 14.456 -32.695 1.00 70.69 77 ALA A C 1
ATOM 579 O O . ALA A 1 77 ? 4.624 14.730 -32.304 1.00 70.69 77 ALA A O 1
ATOM 580 N N . VAL A 1 78 ? 3.125 13.205 -32.993 1.00 72.44 78 VAL A N 1
ATOM 581 C CA . VAL A 1 78 ? 3.972 12.010 -32.812 1.00 72.44 78 VAL A CA 1
ATOM 582 C C . VAL A 1 78 ? 4.319 11.352 -34.154 1.00 72.44 78 VAL A C 1
ATOM 584 O O . VAL A 1 78 ? 5.220 10.519 -34.205 1.00 72.44 78 VAL A O 1
ATOM 587 N N . ALA A 1 79 ? 3.658 11.753 -35.246 1.00 67.38 79 ALA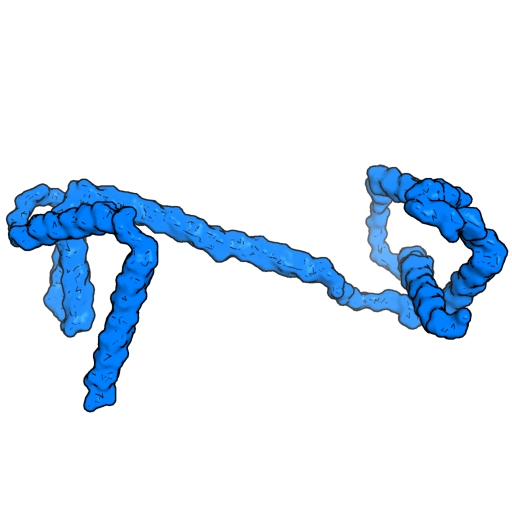 A N 1
ATOM 588 C CA . ALA A 1 79 ? 3.811 11.170 -36.581 1.00 67.38 79 ALA A CA 1
ATOM 589 C C . ALA A 1 79 ? 5.264 11.169 -37.098 1.00 67.38 79 ALA A C 1
ATOM 591 O O . ALA A 1 79 ? 5.677 10.204 -37.738 1.00 67.38 79 ALA A O 1
ATOM 592 N N . ASP A 1 80 ? 6.049 12.193 -36.752 1.00 74.06 80 ASP A N 1
ATOM 593 C CA . ASP A 1 80 ? 7.446 12.335 -37.187 1.00 74.06 80 ASP A CA 1
ATOM 594 C C . ASP A 1 80 ? 8.473 11.829 -36.155 1.00 74.06 80 ASP A C 1
ATOM 596 O O . ASP A 1 80 ? 9.685 11.897 -36.384 1.00 74.06 80 ASP A O 1
ATOM 600 N N . TYR A 1 81 ? 8.033 11.331 -34.992 1.00 80.31 81 TYR A N 1
ATOM 601 C CA . TYR A 1 81 ? 8.956 10.881 -33.953 1.00 80.31 81 TYR A CA 1
ATOM 602 C C . TYR A 1 81 ? 9.502 9.482 -34.263 1.00 80.31 81 TYR A C 1
ATOM 604 O O . TYR A 1 81 ? 8.775 8.491 -34.252 1.00 80.31 81 TYR A O 1
ATOM 612 N N . ALA A 1 82 ? 10.814 9.394 -34.495 1.00 84.06 82 ALA A N 1
ATOM 613 C CA . ALA A 1 82 ? 11.521 8.142 -34.742 1.00 84.06 82 ALA A CA 1
ATOM 614 C C . ALA A 1 82 ? 12.182 7.610 -33.447 1.00 84.06 82 ALA A C 1
ATOM 616 O O . ALA A 1 82 ? 13.318 7.989 -33.146 1.00 84.06 82 ALA A O 1
ATOM 617 N N . PRO A 1 83 ? 11.536 6.703 -32.681 1.00 82.94 83 PRO A N 1
ATOM 618 C CA . PRO A 1 83 ? 12.049 6.244 -31.382 1.00 82.94 83 PRO A CA 1
ATOM 619 C C . PRO A 1 83 ? 13.395 5.514 -31.486 1.00 82.94 83 PRO A C 1
ATOM 621 O O . PRO A 1 83 ? 14.243 5.630 -30.605 1.00 82.94 83 PRO A O 1
ATOM 624 N N . TYR A 1 84 ? 13.621 4.805 -32.595 1.00 86.81 84 TYR A N 1
ATOM 625 C CA . TYR A 1 84 ? 14.857 4.072 -32.874 1.00 86.81 84 TYR A CA 1
ATOM 626 C C . TYR A 1 84 ? 15.848 4.859 -33.739 1.00 86.81 84 TYR A C 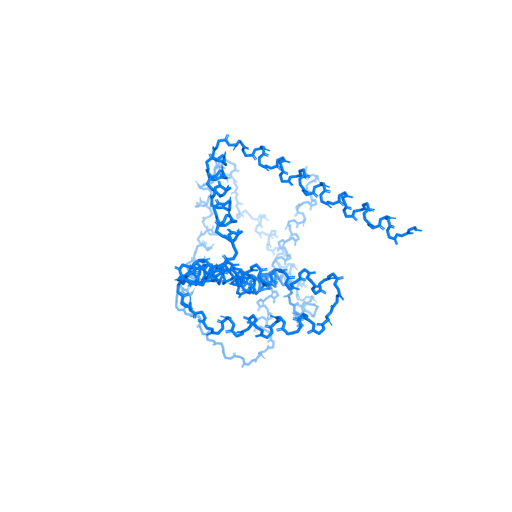1
ATOM 628 O O . TYR A 1 84 ? 16.694 4.267 -34.411 1.00 86.81 84 TYR A O 1
ATOM 636 N N . ALA A 1 85 ? 15.768 6.194 -33.740 1.00 90.25 85 ALA A N 1
ATOM 637 C CA . ALA A 1 85 ? 16.776 7.009 -34.404 1.00 90.25 85 ALA A CA 1
ATOM 638 C C . ALA A 1 85 ? 18.179 6.689 -33.840 1.00 90.25 85 ALA A C 1
ATOM 640 O O . ALA A 1 85 ? 18.329 6.541 -32.620 1.00 90.25 85 ALA A O 1
ATOM 641 N N . PRO A 1 86 ? 19.230 6.630 -34.682 1.00 93.00 86 PRO A N 1
ATOM 642 C CA . PRO A 1 86 ? 20.569 6.226 -34.248 1.00 93.00 86 PRO A CA 1
ATOM 643 C C . PRO A 1 86 ? 21.098 7.023 -33.051 1.00 93.00 86 PRO A C 1
ATOM 645 O O . PRO A 1 86 ? 21.710 6.452 -32.154 1.00 93.00 86 PRO A O 1
ATOM 648 N N . ALA A 1 87 ? 20.809 8.328 -32.996 1.00 91.44 87 ALA A N 1
ATOM 649 C CA . ALA A 1 87 ? 21.216 9.189 -31.888 1.00 91.44 87 ALA A CA 1
ATOM 650 C C . ALA A 1 87 ? 20.625 8.737 -30.539 1.00 91.44 87 ALA A C 1
ATOM 652 O O . ALA A 1 87 ? 21.348 8.673 -29.545 1.00 91.44 87 ALA A O 1
ATOM 653 N N . HIS A 1 88 ? 19.340 8.369 -30.504 1.00 90.25 88 HIS A N 1
ATOM 654 C CA . HIS A 1 88 ? 18.675 7.902 -29.284 1.00 90.25 88 HIS A CA 1
ATOM 655 C C . HIS A 1 88 ? 19.214 6.544 -28.831 1.00 90.25 88 HIS A C 1
ATOM 657 O O . HIS A 1 88 ? 19.479 6.346 -27.643 1.00 90.25 88 HIS A O 1
ATOM 663 N N . VAL A 1 89 ? 19.428 5.624 -29.775 1.00 93.56 89 VAL A N 1
ATOM 664 C CA . VAL A 1 89 ? 19.929 4.275 -29.477 1.00 93.56 89 VAL A CA 1
ATOM 665 C C . VAL A 1 89 ? 21.363 4.329 -28.956 1.00 93.56 89 VAL A C 1
ATOM 667 O O . VAL A 1 89 ? 21.664 3.719 -27.931 1.00 93.56 89 VAL A O 1
ATOM 670 N N . ILE A 1 90 ? 22.237 5.092 -29.616 1.00 95.88 90 ILE A N 1
ATOM 671 C CA . ILE A 1 90 ? 23.639 5.234 -29.207 1.00 95.88 90 ILE A CA 1
ATOM 672 C C . ILE A 1 90 ? 23.730 5.916 -27.838 1.00 95.88 90 ILE A C 1
ATOM 674 O O . ILE A 1 90 ? 24.450 5.417 -26.974 1.00 95.88 90 ILE A O 1
ATOM 678 N N . GLY A 1 91 ? 22.977 6.997 -27.608 1.00 92.38 91 GLY A N 1
ATOM 679 C CA . GLY A 1 91 ? 22.951 7.675 -26.308 1.00 92.38 91 GLY A CA 1
ATOM 680 C C . GLY A 1 91 ? 22.467 6.757 -25.181 1.00 92.38 91 GLY A C 1
ATOM 681 O O . GLY A 1 91 ? 23.119 6.653 -24.142 1.00 92.38 91 GLY A O 1
ATOM 682 N N . SER A 1 92 ? 21.387 6.004 -25.416 1.00 92.81 92 SER A N 1
ATOM 683 C CA . SER A 1 92 ? 20.870 5.025 -24.445 1.00 92.81 92 SER A CA 1
ATOM 684 C C . SER A 1 92 ? 21.890 3.921 -24.159 1.00 92.81 92 SER A C 1
ATOM 686 O O . SER A 1 92 ? 22.111 3.566 -23.004 1.00 92.81 92 SER A O 1
ATOM 688 N N . LEU A 1 93 ? 22.556 3.397 -25.193 1.00 94.62 93 LEU A N 1
ATOM 689 C CA . LEU A 1 93 ? 23.583 2.366 -25.044 1.00 94.62 93 LEU A CA 1
ATOM 690 C C . LEU A 1 93 ? 24.778 2.876 -24.230 1.00 94.62 93 LEU A C 1
ATOM 692 O O . LEU A 1 93 ? 25.236 2.184 -23.323 1.00 94.62 93 LEU A O 1
ATOM 696 N N . GLN A 1 94 ? 25.265 4.085 -24.523 1.00 95.06 94 GLN A N 1
ATOM 697 C CA . GLN A 1 94 ? 26.339 4.723 -23.759 1.00 95.06 94 GLN A CA 1
ATOM 698 C C . GLN A 1 94 ? 25.946 4.853 -22.286 1.00 95.06 94 GLN A C 1
ATOM 700 O O . GLN A 1 94 ? 26.702 4.426 -21.414 1.00 95.06 94 GLN A O 1
ATOM 705 N N . LEU A 1 95 ? 24.743 5.359 -22.007 1.00 94.06 95 LEU A N 1
ATOM 706 C CA . LEU A 1 95 ? 24.230 5.521 -20.650 1.00 94.06 95 LEU A CA 1
ATOM 707 C C . LEU A 1 95 ? 24.151 4.181 -19.898 1.00 94.06 95 LEU A C 1
ATOM 709 O O . LEU A 1 95 ? 24.617 4.078 -18.760 1.00 94.06 95 LEU A O 1
ATOM 713 N N . LEU A 1 96 ? 23.616 3.136 -20.538 1.00 94.38 96 LEU A N 1
ATOM 714 C CA . LEU A 1 96 ? 23.511 1.793 -19.958 1.00 94.38 96 LEU A CA 1
ATOM 715 C C . LEU A 1 96 ? 24.892 1.180 -19.686 1.00 94.38 96 LEU A C 1
ATOM 717 O O . LEU A 1 96 ? 25.115 0.639 -18.602 1.00 94.38 96 LEU A O 1
ATOM 721 N N . LEU A 1 97 ? 25.833 1.301 -20.628 1.00 95.44 97 LEU A N 1
ATOM 722 C CA . LEU A 1 97 ? 27.199 0.788 -20.479 1.00 95.44 97 LEU A CA 1
ATOM 723 C C . LEU A 1 97 ? 27.966 1.516 -19.371 1.00 95.44 97 LEU A C 1
ATOM 725 O O . LEU A 1 97 ? 28.615 0.863 -18.554 1.00 95.44 97 LEU A O 1
ATOM 729 N N . PHE A 1 98 ? 27.860 2.845 -19.290 1.00 94.81 98 PHE A N 1
ATOM 730 C CA . PHE A 1 98 ? 28.472 3.617 -18.205 1.00 94.81 98 PHE A CA 1
ATOM 731 C C . PHE A 1 98 ? 27.849 3.290 -16.847 1.00 94.81 98 PHE A C 1
ATOM 733 O O . PHE A 1 98 ? 28.571 3.159 -15.858 1.00 94.81 98 PHE A O 1
ATOM 740 N N . THR A 1 99 ? 26.531 3.087 -16.791 1.00 93.75 99 THR A N 1
ATOM 741 C CA . THR A 1 99 ? 25.847 2.662 -15.560 1.00 93.75 99 THR A CA 1
ATOM 742 C C . THR A 1 99 ? 26.302 1.271 -15.126 1.00 93.75 99 THR A C 1
ATOM 744 O O . THR A 1 99 ? 26.586 1.053 -13.949 1.00 93.75 99 THR A O 1
ATOM 747 N N . TYR A 1 100 ? 26.435 0.339 -16.073 1.00 93.44 100 TYR A N 1
ATOM 748 C CA . TYR A 1 100 ? 26.966 -0.998 -15.819 1.00 93.44 100 TYR A CA 1
ATOM 749 C C . TYR A 1 100 ? 28.417 -0.957 -15.326 1.00 93.44 100 TYR A C 1
ATOM 751 O O . TYR A 1 100 ? 28.755 -1.599 -14.331 1.00 93.44 100 TYR A O 1
ATOM 759 N N . PHE A 1 101 ? 29.266 -0.150 -15.960 1.00 94.50 101 PHE A N 1
ATOM 760 C CA . PHE A 1 101 ? 30.642 0.059 -15.517 1.00 94.50 101 PHE A CA 1
ATOM 761 C C . PHE A 1 101 ? 30.699 0.644 -14.095 1.00 94.50 101 PHE A C 1
ATOM 763 O O . PHE A 1 101 ? 31.429 0.135 -13.241 1.00 94.50 101 PHE A O 1
ATOM 770 N N . GLY A 1 102 ? 29.867 1.647 -13.799 1.00 92.00 102 GLY A N 1
ATOM 771 C CA . GLY A 1 102 ? 29.716 2.199 -12.453 1.00 92.00 102 GLY A CA 1
ATOM 772 C C . GLY A 1 102 ? 29.256 1.150 -11.437 1.00 92.00 102 GLY A C 1
ATOM 773 O O . GLY A 1 102 ? 29.818 1.055 -10.346 1.00 92.00 102 GLY A O 1
ATOM 774 N N . PHE A 1 103 ? 28.297 0.297 -11.800 1.00 91.62 103 PHE A N 1
ATOM 775 C CA . PHE A 1 103 ? 27.858 -0.814 -10.956 1.00 91.62 103 PHE A CA 1
ATOM 776 C C . PHE A 1 103 ? 29.005 -1.774 -10.617 1.00 91.62 103 PHE A C 1
ATOM 778 O O . PHE A 1 103 ? 29.158 -2.139 -9.452 1.00 91.62 103 PHE A O 1
ATOM 785 N N . LEU A 1 104 ? 29.843 -2.146 -11.591 1.00 90.31 104 LEU A N 1
ATOM 786 C CA . LEU A 1 104 ? 30.996 -3.021 -11.352 1.00 90.31 104 LEU A CA 1
ATOM 787 C C . LEU A 1 104 ? 31.996 -2.406 -10.362 1.00 90.31 104 LEU A C 1
ATOM 789 O O . LEU A 1 104 ? 32.469 -3.105 -9.463 1.00 90.31 104 LEU A O 1
ATOM 793 N N . LEU A 1 105 ? 32.273 -1.102 -10.482 1.00 92.62 105 LEU A N 1
ATOM 794 C CA . LEU A 1 105 ? 33.164 -0.381 -9.567 1.00 92.62 105 LEU A CA 1
ATOM 795 C C . LEU A 1 105 ? 32.587 -0.277 -8.146 1.00 92.62 105 LEU A C 1
ATOM 797 O O . LEU A 1 105 ? 33.304 -0.484 -7.166 1.00 92.62 105 LEU A O 1
ATOM 801 N N . LEU A 1 106 ? 31.290 0.019 -8.017 1.00 90.31 106 LEU A N 1
ATOM 802 C CA . LEU A 1 106 ? 30.625 0.228 -6.724 1.00 90.31 106 LEU A CA 1
ATOM 803 C C . LEU A 1 106 ? 29.968 -1.033 -6.146 1.00 90.31 106 LEU A C 1
ATOM 805 O O . LEU A 1 106 ? 29.335 -0.963 -5.089 1.00 90.31 106 LEU A O 1
ATOM 809 N N . LYS A 1 107 ? 30.149 -2.197 -6.773 1.00 85.94 107 LYS A N 1
ATOM 810 C CA . LYS A 1 107 ? 29.494 -3.456 -6.392 1.00 85.94 107 LYS A CA 1
ATOM 811 C C . LYS A 1 107 ? 29.605 -3.771 -4.895 1.00 85.94 107 LYS A C 1
ATOM 813 O O . LYS A 1 107 ? 28.624 -4.186 -4.286 1.00 85.94 107 LYS A O 1
ATOM 818 N N . LYS A 1 108 ? 30.778 -3.542 -4.285 1.00 81.88 108 LYS A N 1
ATOM 819 C CA . LYS A 1 108 ? 31.007 -3.786 -2.845 1.00 81.88 108 LYS A CA 1
ATOM 820 C C . LYS A 1 108 ? 30.130 -2.911 -1.943 1.00 81.88 108 LYS A C 1
ATOM 822 O O . LYS A 1 108 ? 29.700 -3.375 -0.897 1.00 81.88 108 LYS A O 1
ATOM 827 N N . LYS A 1 109 ? 29.861 -1.667 -2.348 1.00 84.25 109 LYS A N 1
ATOM 828 C CA . LYS A 1 109 ? 29.038 -0.710 -1.593 1.00 84.25 109 LYS A CA 1
ATOM 829 C C . LYS A 1 109 ? 27.537 -0.920 -1.823 1.00 84.25 109 LYS A C 1
ATOM 831 O O . LYS A 1 109 ? 26.730 -0.481 -1.018 1.00 84.25 109 LYS A O 1
ATOM 836 N N . LEU A 1 110 ? 27.159 -1.582 -2.918 1.00 82.56 110 LEU A N 1
ATOM 837 C CA . LEU A 1 110 ? 25.763 -1.838 -3.294 1.00 82.56 110 LEU A CA 1
ATOM 838 C C . LEU A 1 110 ? 25.189 -3.144 -2.726 1.00 82.56 110 LEU A C 1
ATOM 840 O O . LEU A 1 110 ? 24.046 -3.479 -3.047 1.00 82.56 110 LEU A O 1
ATOM 844 N N . HIS A 1 111 ? 25.953 -3.874 -1.912 1.00 80.38 111 HIS A N 1
ATOM 845 C CA . HIS A 1 111 ? 25.515 -5.134 -1.320 1.00 80.38 111 HIS A CA 1
ATOM 846 C C . HIS A 1 111 ? 24.229 -4.923 -0.493 1.00 80.38 111 HIS A C 1
ATOM 848 O O . HIS A 1 111 ? 24.165 -3.962 0.274 1.00 80.38 111 HIS A O 1
ATOM 854 N N . PRO A 1 112 ? 23.175 -5.745 -0.674 1.00 77.00 112 PRO A N 1
ATOM 855 C CA . PRO A 1 112 ? 21.974 -5.653 0.146 1.00 77.00 112 PRO A CA 1
ATOM 856 C C . PRO A 1 112 ? 22.313 -5.893 1.620 1.00 77.00 112 PRO A C 1
ATOM 858 O O . PRO A 1 112 ? 22.934 -6.891 1.976 1.00 77.00 112 PRO A O 1
ATOM 861 N N . GLU A 1 113 ? 21.897 -4.960 2.471 1.00 79.19 113 GLU A N 1
ATOM 862 C CA . GLU A 1 113 ? 21.980 -5.089 3.922 1.00 79.19 113 GLU A CA 1
ATOM 863 C C . GLU A 1 113 ? 20.650 -5.613 4.463 1.00 79.19 113 GLU A C 1
ATOM 865 O O . GLU A 1 113 ? 19.577 -5.232 3.985 1.00 79.19 113 GLU A O 1
ATOM 870 N N . ASN A 1 114 ? 20.720 -6.465 5.486 1.00 77.06 114 ASN A N 1
ATOM 871 C CA . ASN A 1 114 ? 19.543 -7.009 6.157 1.00 77.06 114 ASN A CA 1
ATOM 872 C C . ASN A 1 114 ? 18.891 -5.916 7.009 1.00 77.06 114 ASN A C 1
ATOM 874 O O . ASN A 1 114 ? 19.143 -5.807 8.208 1.00 77.06 114 ASN A O 1
ATOM 878 N N . THR A 1 115 ? 18.065 -5.091 6.373 1.00 77.88 115 THR A N 1
ATOM 879 C CA . THR A 1 115 ? 17.285 -4.043 7.030 1.00 77.88 115 THR A CA 1
ATOM 880 C C . THR A 1 115 ? 15.798 -4.357 6.917 1.00 77.88 115 THR A C 1
ATOM 882 O O . THR A 1 115 ? 15.334 -4.930 5.931 1.00 77.88 115 THR A O 1
ATOM 885 N N . ILE A 1 116 ? 15.035 -4.014 7.955 1.00 77.12 116 ILE A N 1
ATOM 886 C CA . ILE A 1 116 ? 13.576 -4.116 7.911 1.00 77.12 116 ILE A CA 1
ATOM 887 C C . ILE A 1 116 ? 13.079 -2.926 7.093 1.00 77.12 116 ILE A C 1
ATOM 889 O O . ILE A 1 116 ? 13.132 -1.787 7.556 1.00 77.12 116 ILE A O 1
ATOM 893 N N . SER A 1 117 ? 12.612 -3.185 5.873 1.00 78.00 117 SER A N 1
ATOM 894 C CA . SER A 1 117 ? 11.961 -2.163 5.057 1.00 78.00 117 SER A CA 1
ATOM 895 C C . SER A 1 117 ? 10.578 -1.872 5.641 1.00 78.00 117 SER A C 1
ATOM 897 O O . SER A 1 117 ? 9.673 -2.706 5.575 1.00 78.00 117 SER A O 1
ATOM 899 N N . LEU A 1 118 ? 10.432 -0.711 6.284 1.00 78.44 118 LEU A N 1
ATOM 900 C CA . LEU A 1 118 ? 9.137 -0.221 6.740 1.00 78.44 118 LEU A CA 1
ATOM 901 C C . LEU A 1 118 ? 8.417 0.412 5.544 1.00 78.44 118 LEU A C 1
ATOM 903 O O . LEU A 1 118 ? 8.566 1.602 5.281 1.00 78.44 118 LEU A O 1
ATOM 907 N N . ASP A 1 119 ? 7.686 -0.408 4.797 1.00 82.75 119 ASP A N 1
ATOM 908 C CA . ASP A 1 119 ? 6.846 0.053 3.694 1.00 82.75 119 ASP A CA 1
ATOM 909 C C . ASP A 1 119 ? 5.435 0.425 4.190 1.00 82.75 119 ASP A C 1
ATOM 911 O O . ASP A 1 119 ? 5.047 0.182 5.339 1.00 82.75 119 ASP A O 1
ATOM 915 N N . THR A 1 120 ? 4.633 0.978 3.291 1.00 83.19 120 THR A N 1
ATOM 916 C CA . TH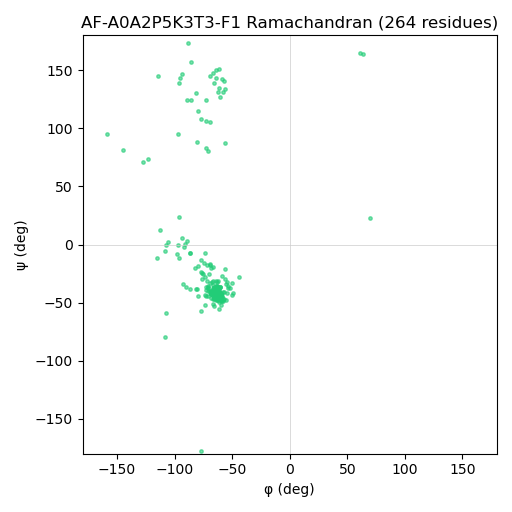R A 1 120 ? 3.225 1.337 3.481 1.00 83.19 120 THR A CA 1
ATOM 917 C C . THR A 1 120 ? 2.366 0.137 3.926 1.00 83.19 120 THR A C 1
ATOM 919 O O . THR A 1 120 ? 1.335 0.337 4.572 1.00 83.19 120 THR A O 1
ATOM 922 N N . ASP A 1 121 ? 2.814 -1.109 3.692 1.00 85.75 121 ASP A N 1
ATOM 923 C CA . ASP A 1 121 ? 2.188 -2.332 4.236 1.00 85.75 121 ASP A CA 1
ATOM 924 C C . ASP A 1 121 ? 2.053 -2.283 5.767 1.00 85.75 121 ASP A C 1
ATOM 926 O O . ASP A 1 121 ? 1.066 -2.770 6.318 1.00 85.75 121 ASP A O 1
ATOM 930 N N . TRP A 1 122 ? 2.984 -1.625 6.473 1.00 86.31 122 TRP A N 1
ATOM 931 C CA . TRP A 1 122 ? 2.915 -1.494 7.931 1.00 86.31 122 TRP A CA 1
ATOM 932 C C . TRP A 1 122 ? 1.657 -0.745 8.383 1.00 86.31 122 TRP A C 1
ATOM 934 O O . TRP A 1 122 ? 0.981 -1.180 9.321 1.00 86.31 122 TRP A O 1
ATOM 944 N N . LEU A 1 123 ? 1.313 0.345 7.687 1.00 88.44 123 LEU A N 1
ATOM 945 C CA . LEU A 1 123 ? 0.103 1.123 7.958 1.00 88.44 123 LEU A CA 1
ATOM 946 C C . LEU A 1 123 ? -1.148 0.297 7.669 1.00 88.44 123 LEU A C 1
ATOM 948 O O . LEU A 1 123 ? -2.071 0.286 8.482 1.00 88.44 123 LEU A O 1
ATOM 952 N N . TYR A 1 124 ? -1.158 -0.441 6.557 1.00 87.56 124 TYR A N 1
ATOM 953 C CA . TYR A 1 124 ? -2.287 -1.294 6.190 1.00 87.56 124 TYR A CA 1
ATOM 954 C C . TYR A 1 124 ? -2.500 -2.424 7.208 1.00 87.56 124 TYR A C 1
ATOM 956 O O . TYR A 1 124 ? -3.604 -2.610 7.726 1.00 87.56 124 TYR A O 1
ATOM 964 N N . ARG A 1 125 ? -1.428 -3.131 7.579 1.00 87.81 125 ARG A N 1
ATOM 965 C CA . ARG A 1 125 ? -1.473 -4.246 8.531 1.00 87.81 125 ARG A CA 1
ATOM 966 C C . ARG A 1 125 ? -1.888 -3.787 9.929 1.00 87.81 125 ARG A C 1
ATOM 968 O O . ARG A 1 125 ? -2.740 -4.419 10.554 1.00 87.81 125 ARG A O 1
ATOM 975 N N . LYS A 1 126 ? -1.313 -2.691 10.438 1.00 90.12 126 LYS A N 1
ATOM 976 C CA . LYS A 1 126 ? -1.668 -2.154 11.764 1.00 90.12 126 LYS A CA 1
ATOM 977 C C . LYS A 1 126 ? -3.063 -1.534 11.776 1.00 90.12 126 LYS A C 1
ATOM 979 O O . LYS A 1 126 ? -3.804 -1.764 12.732 1.00 90.12 126 LYS A O 1
ATOM 984 N N . GLY A 1 127 ? -3.438 -0.825 10.713 1.00 91.19 127 GLY A N 1
ATOM 985 C CA . GLY A 1 127 ? -4.775 -0.264 10.544 1.00 91.19 127 GLY A CA 1
ATOM 986 C C . GLY A 1 127 ? -5.856 -1.343 10.518 1.00 91.19 127 GLY A C 1
ATOM 987 O O . GLY A 1 127 ? -6.849 -1.222 11.228 1.00 91.19 127 GLY A O 1
ATOM 988 N N . GLY A 1 128 ? -5.631 -2.442 9.791 1.00 91.12 128 GLY A N 1
ATOM 989 C CA . GLY A 1 128 ? -6.561 -3.572 9.741 1.00 91.12 128 GLY A CA 1
ATOM 990 C C . GLY A 1 128 ? -6.780 -4.238 11.102 1.00 91.12 128 GLY A C 1
ATOM 991 O O . GLY A 1 128 ? -7.919 -4.514 11.476 1.00 91.12 128 GLY A O 1
ATOM 992 N N . VAL A 1 129 ? -5.715 -4.434 11.888 1.00 92.50 129 VAL A N 1
ATOM 993 C CA . VAL A 1 129 ? -5.826 -4.980 13.255 1.00 92.50 129 VAL A CA 1
ATOM 994 C C . VAL A 1 129 ? -6.607 -4.035 14.166 1.00 92.50 129 VAL A C 1
ATOM 996 O O . VAL A 1 129 ? -7.476 -4.485 14.912 1.00 92.50 129 VAL A O 1
ATOM 999 N N . LEU A 1 130 ? -6.334 -2.730 14.093 1.00 92.12 130 LEU A N 1
ATOM 1000 C CA . LEU A 1 130 ? -7.058 -1.730 14.878 1.00 92.12 130 LEU A CA 1
ATOM 1001 C C . LEU A 1 130 ? -8.542 -1.679 14.492 1.00 92.12 130 LEU A C 1
ATOM 1003 O O . LEU A 1 130 ? -9.406 -1.609 15.364 1.00 92.12 130 LEU A O 1
ATOM 1007 N N . PHE A 1 131 ? -8.840 -1.768 13.198 1.00 92.12 131 PHE A N 1
ATOM 1008 C CA . PHE A 1 131 ? -10.203 -1.791 12.680 1.00 92.12 131 PHE A CA 1
ATOM 1009 C C . PHE A 1 131 ? -10.966 -3.044 13.128 1.00 92.12 131 PHE A C 1
ATOM 1011 O O . PHE A 1 131 ? -12.081 -2.941 13.638 1.00 92.12 131 PHE A O 1
ATOM 1018 N N . ALA A 1 132 ? -10.344 -4.221 13.030 1.00 90.25 132 ALA A N 1
ATOM 1019 C CA . ALA A 1 132 ? -10.928 -5.467 13.522 1.00 90.25 132 ALA A CA 1
ATOM 1020 C C . ALA A 1 132 ? -11.161 -5.426 15.041 1.00 90.25 132 ALA A C 1
ATOM 1022 O O . ALA A 1 132 ? -12.207 -5.858 15.527 1.00 90.25 132 ALA A O 1
ATOM 1023 N N . TRP A 1 133 ? -10.216 -4.863 15.800 1.00 92.38 133 TRP A N 1
ATOM 1024 C CA . TRP A 1 133 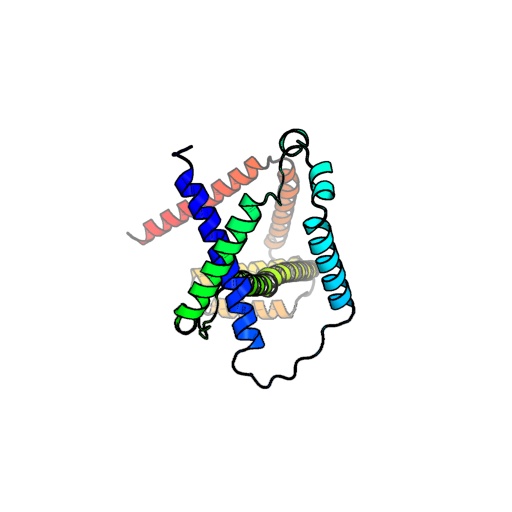? -10.376 -4.652 17.237 1.00 92.38 133 TRP A CA 1
ATOM 1025 C C . TRP A 1 133 ? -11.545 -3.708 17.554 1.00 92.38 133 TRP A C 1
ATOM 1027 O O . TRP A 1 133 ? -12.319 -3.986 18.472 1.00 92.38 133 TRP A O 1
ATOM 1037 N N . PHE A 1 134 ? -11.705 -2.630 16.783 1.00 92.69 134 PHE A N 1
ATOM 1038 C CA . PHE A 1 134 ? -12.783 -1.655 16.951 1.00 92.69 134 PHE A CA 1
ATOM 1039 C C . PHE A 1 134 ? -14.167 -2.254 16.662 1.00 92.69 134 PHE A C 1
ATOM 1041 O O . PHE A 1 134 ? -15.118 -2.013 17.403 1.00 92.69 134 PHE A O 1
ATOM 1048 N N . ILE A 1 135 ? -14.295 -3.086 15.630 1.00 89.50 135 ILE A N 1
ATOM 1049 C CA . ILE A 1 135 ? -15.565 -3.765 15.340 1.00 89.50 135 ILE A CA 1
ATOM 1050 C C . ILE A 1 135 ? -15.918 -4.750 16.462 1.00 89.50 135 ILE A C 1
ATOM 1052 O O . ILE A 1 135 ? -17.043 -4.753 16.960 1.00 89.50 135 ILE A O 1
ATOM 1056 N N . ASN A 1 136 ? -14.953 -5.561 16.897 1.00 88.31 136 ASN A N 1
ATOM 1057 C CA . ASN A 1 136 ? -15.228 -6.667 17.814 1.00 88.31 136 ASN A CA 1
ATOM 1058 C C . ASN A 1 136 ? -15.380 -6.254 19.285 1.00 88.31 136 ASN A C 1
ATOM 1060 O O . ASN A 1 136 ? -15.923 -7.033 20.060 1.00 88.31 136 ASN A O 1
ATOM 1064 N N . ASN A 1 137 ? -14.909 -5.069 19.693 1.00 88.94 137 ASN A N 1
ATOM 1065 C CA . ASN A 1 137 ? -14.975 -4.634 21.092 1.00 88.94 137 ASN A CA 1
ATOM 1066 C C . ASN A 1 137 ? -16.005 -3.520 21.327 1.00 88.94 137 ASN A C 1
ATOM 1068 O O . ASN A 1 137 ? -17.091 -3.822 21.825 1.00 88.94 137 ASN A O 1
ATOM 1072 N N . PRO A 1 138 ? -15.723 -2.238 21.019 1.00 84.56 138 PRO A N 1
ATOM 1073 C CA . PRO A 1 138 ? -16.635 -1.154 21.367 1.00 84.56 138 PRO A CA 1
ATOM 1074 C C . PRO A 1 138 ? -17.965 -1.252 20.618 1.00 84.56 138 PRO A C 1
ATOM 1076 O O . PRO A 1 138 ? -19.015 -1.050 21.226 1.00 84.56 138 PRO A O 1
ATOM 1079 N N . LEU A 1 139 ? -17.941 -1.611 19.330 1.00 81.50 139 LEU A N 1
ATOM 1080 C CA . LEU A 1 139 ? -19.161 -1.675 18.528 1.00 81.50 139 LEU A CA 1
ATOM 1081 C C . LEU A 1 139 ? -20.033 -2.881 18.905 1.00 81.50 139 LEU A C 1
ATOM 1083 O O . LEU A 1 139 ? -21.237 -2.726 19.106 1.00 81.50 139 LEU A O 1
ATOM 1087 N N . ALA A 1 140 ? -19.426 -4.057 19.086 1.00 82.94 140 ALA A N 1
ATOM 1088 C CA . ALA A 1 140 ? -20.135 -5.246 19.559 1.00 82.94 140 ALA A CA 1
ATOM 1089 C C . ALA A 1 140 ? -20.753 -5.039 20.955 1.00 82.94 140 ALA A C 1
ATOM 1091 O O . ALA A 1 140 ? -21.907 -5.404 21.179 1.00 82.94 140 ALA A O 1
ATOM 1092 N N . ARG A 1 141 ? -20.026 -4.387 21.873 1.00 81.75 141 ARG A N 1
ATOM 1093 C CA . ARG A 1 141 ? -20.527 -4.068 23.217 1.00 81.75 141 ARG A CA 1
ATOM 1094 C C . ARG A 1 141 ? -21.671 -3.056 23.185 1.00 81.75 141 ARG A C 1
ATOM 1096 O O . ARG A 1 141 ? -22.641 -3.217 23.918 1.00 81.75 141 ARG A O 1
ATOM 1103 N N . GLY A 1 142 ? -21.577 -2.042 22.323 1.00 79.81 142 GLY A N 1
ATOM 1104 C CA . GLY A 1 142 ? -22.655 -1.076 22.113 1.00 79.81 142 GLY A CA 1
ATOM 1105 C C . GLY A 1 142 ? -23.930 -1.741 21.591 1.00 79.81 142 GLY A C 1
ATOM 1106 O O . GLY A 1 142 ? -25.015 -1.474 22.100 1.00 79.81 142 GLY A O 1
ATOM 1107 N N . ALA A 1 143 ? -23.800 -2.663 20.634 1.00 80.25 143 ALA A N 1
ATOM 1108 C CA . ALA A 1 143 ? -24.933 -3.422 20.110 1.00 80.25 143 ALA A CA 1
ATOM 1109 C C . ALA A 1 143 ? -25.572 -4.325 21.180 1.00 80.25 143 ALA A C 1
ATOM 1111 O O . ALA A 1 143 ? -26.793 -4.325 21.330 1.00 80.25 143 ALA A O 1
ATOM 1112 N N . GLN A 1 144 ? -24.765 -5.041 21.968 1.00 82.19 144 GLN A N 1
ATOM 1113 C CA . GLN A 1 144 ? -25.268 -5.889 23.054 1.00 82.19 144 GLN A CA 1
ATOM 1114 C C . GLN A 1 144 ? -25.998 -5.082 24.135 1.00 82.19 144 GLN A C 1
ATOM 1116 O O . GLN A 1 144 ? -27.092 -5.471 24.529 1.00 82.19 144 GLN A O 1
ATOM 1121 N N . TRP A 1 145 ? -25.485 -3.905 24.512 1.00 82.56 145 TRP A N 1
ATOM 1122 C CA . TRP A 1 145 ? -26.157 -3.028 25.477 1.00 82.56 145 TRP A CA 1
ATOM 1123 C C . TRP A 1 145 ? -27.578 -2.650 25.040 1.00 82.56 145 TRP A C 1
ATOM 112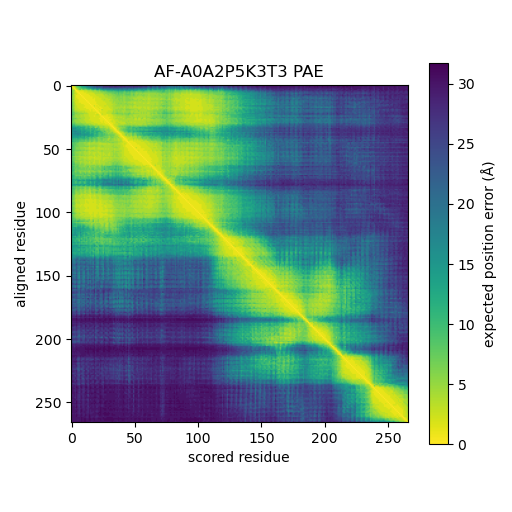5 O O . TRP A 1 145 ? -28.500 -2.676 25.852 1.00 82.56 145 TRP A O 1
ATOM 1135 N N . THR A 1 146 ? -27.791 -2.356 23.751 1.00 75.12 146 THR A N 1
ATOM 1136 C CA . THR A 1 146 ? -29.147 -2.063 23.254 1.00 75.12 146 THR A CA 1
ATOM 1137 C C . THR A 1 146 ? -30.090 -3.260 23.389 1.00 75.12 146 THR A C 1
ATOM 1139 O O . THR A 1 146 ? -31.256 -3.077 23.736 1.00 75.12 146 THR A O 1
ATOM 1142 N N . ALA A 1 147 ? -29.595 -4.481 23.171 1.00 82.75 147 ALA A N 1
ATOM 1143 C CA . ALA A 1 147 ? -30.385 -5.696 23.341 1.00 82.75 147 ALA A CA 1
ATOM 1144 C C . ALA A 1 147 ? -30.719 -5.946 24.821 1.00 82.75 147 ALA A C 1
ATOM 1146 O O . ALA A 1 147 ? -31.869 -6.254 25.142 1.00 82.75 147 ALA A O 1
ATOM 1147 N N . ASP A 1 148 ? -29.751 -5.744 25.715 1.00 83.94 148 ASP A N 1
ATOM 1148 C CA . ASP A 1 148 ? -29.925 -5.924 27.158 1.00 83.94 148 ASP A CA 1
ATOM 1149 C C . ASP A 1 148 ? -30.956 -4.940 27.726 1.00 83.94 148 ASP A C 1
ATOM 1151 O O . ASP A 1 148 ? -31.878 -5.350 28.434 1.00 83.94 148 ASP A O 1
ATOM 1155 N N . VAL A 1 149 ? -30.882 -3.660 27.336 1.00 79.12 149 VAL A N 1
ATOM 1156 C CA . VAL A 1 149 ? -31.859 -2.632 27.740 1.00 79.12 149 VAL A CA 1
ATOM 1157 C C . VAL A 1 149 ? -33.270 -3.005 27.288 1.00 79.12 149 VAL A C 1
ATOM 1159 O O . VAL A 1 149 ? -34.219 -2.888 28.061 1.00 79.12 149 VAL A O 1
ATOM 1162 N N . VAL A 1 150 ? -33.438 -3.490 26.055 1.00 86.56 150 VAL A N 1
ATOM 1163 C CA . VAL A 1 150 ? -34.757 -3.902 25.548 1.00 86.56 150 VAL A CA 1
ATOM 1164 C C . VAL A 1 150 ? -35.310 -5.091 26.339 1.00 86.56 150 VAL A C 1
ATOM 1166 O O . VAL A 1 150 ? -36.504 -5.122 26.657 1.00 86.56 150 VAL A O 1
ATOM 1169 N N . ILE A 1 151 ? -34.460 -6.060 26.689 1.00 86.81 151 ILE A N 1
ATOM 1170 C CA . ILE A 1 151 ? -34.859 -7.216 27.499 1.00 86.81 151 ILE A CA 1
ATOM 1171 C C . ILE A 1 151 ? -35.253 -6.776 28.913 1.00 86.81 151 ILE A C 1
ATOM 1173 O O . ILE A 1 151 ? -36.291 -7.228 29.407 1.00 86.81 151 ILE A O 1
ATOM 1177 N N . GLU A 1 152 ? -34.490 -5.881 29.542 1.00 86.81 152 GLU A N 1
ATOM 1178 C CA . GLU A 1 152 ? -34.824 -5.343 30.864 1.00 86.81 152 GLU A CA 1
ATOM 1179 C C . GLU A 1 152 ? -36.127 -4.550 30.854 1.00 86.81 152 GLU A C 1
ATOM 1181 O O . GLU A 1 152 ? -36.988 -4.801 31.696 1.00 86.81 152 GLU A O 1
ATOM 1186 N N . VAL A 1 153 ? -36.330 -3.663 29.877 1.00 83.69 153 VAL A N 1
ATOM 1187 C CA . VAL A 1 153 ? -37.575 -2.889 29.749 1.00 83.69 153 VAL A CA 1
ATOM 1188 C C . VAL A 1 153 ? -38.775 -3.822 29.588 1.00 83.69 153 VAL A C 1
ATOM 1190 O O . VAL A 1 153 ? -39.796 -3.637 30.253 1.00 83.69 153 VAL A O 1
ATOM 1193 N N . LYS A 1 154 ? -38.651 -4.870 28.765 1.00 88.75 154 LYS A N 1
ATOM 1194 C CA . LYS A 1 154 ? -39.693 -5.895 28.612 1.00 88.75 154 LYS A CA 1
ATOM 1195 C C . LYS A 1 154 ? -39.960 -6.627 29.931 1.00 88.75 154 LYS A C 1
ATOM 1197 O O . LYS A 1 154 ? -41.118 -6.833 30.289 1.00 88.75 154 LYS A O 1
ATOM 1202 N N . ASN A 1 155 ? -38.912 -7.033 30.647 1.00 89.12 155 ASN A N 1
ATOM 1203 C CA . ASN A 1 155 ? -39.045 -7.754 31.915 1.00 89.12 155 ASN A CA 1
ATOM 1204 C C . ASN A 1 155 ? -39.668 -6.870 33.002 1.00 89.12 155 ASN A C 1
ATOM 1206 O O . ASN A 1 155 ? -40.542 -7.339 33.729 1.00 89.12 155 ASN A O 1
ATOM 1210 N N . PHE A 1 156 ? -39.282 -5.596 33.068 1.00 82.06 156 PHE A N 1
ATOM 1211 C CA . PHE A 1 156 ? -39.885 -4.608 33.955 1.00 82.06 156 PHE A CA 1
ATOM 1212 C C . PHE A 1 156 ? -41.364 -4.401 33.629 1.00 82.06 156 PHE A C 1
ATOM 1214 O O . PHE A 1 156 ? -42.196 -4.471 34.527 1.00 82.06 156 PHE A O 1
ATOM 1221 N N . ALA A 1 157 ? -41.714 -4.232 32.350 1.00 83.19 157 ALA A N 1
ATOM 1222 C CA . ALA A 1 157 ? -43.105 -4.100 31.923 1.00 83.19 157 ALA A CA 1
ATOM 1223 C C . ALA A 1 157 ? -43.933 -5.349 32.275 1.00 83.19 157 ALA A C 1
ATOM 1225 O O . ALA A 1 157 ? -45.048 -5.234 32.783 1.00 83.19 157 ALA A O 1
ATOM 1226 N N . ALA A 1 158 ? -43.375 -6.546 32.069 1.00 85.88 158 ALA A N 1
ATOM 1227 C CA . ALA A 1 158 ? -44.021 -7.806 32.429 1.00 85.88 158 ALA A CA 1
ATOM 1228 C C . ALA A 1 158 ? -44.174 -7.980 33.949 1.00 85.88 158 ALA A C 1
ATOM 1230 O O . ALA A 1 158 ? -45.186 -8.513 34.401 1.00 85.88 158 ALA A O 1
ATOM 1231 N N . TRP A 1 159 ? -43.191 -7.542 34.738 1.00 84.69 159 TRP A N 1
ATOM 1232 C CA . TRP A 1 159 ? -43.264 -7.529 36.199 1.00 84.69 159 TRP A CA 1
ATOM 1233 C C . TRP A 1 159 ? -44.331 -6.541 36.683 1.00 84.69 159 TRP A C 1
ATOM 1235 O O . TRP A 1 159 ? -45.244 -6.946 37.395 1.00 84.69 159 TRP A O 1
ATOM 1245 N N . PHE A 1 160 ? -44.290 -5.297 36.201 1.00 83.31 160 PHE A N 1
ATOM 1246 C CA . PHE A 1 160 ? -45.224 -4.226 36.553 1.00 83.31 160 PHE A CA 1
ATOM 1247 C C . PHE A 1 160 ? -46.679 -4.566 36.190 1.00 83.31 160 PHE A C 1
ATOM 1249 O O . PHE A 1 160 ? -47.603 -4.254 36.937 1.00 83.31 160 PHE A O 1
ATOM 1256 N N . SER A 1 161 ? -46.893 -5.261 35.066 1.00 81.25 161 SER A N 1
ATOM 1257 C CA . SER A 1 161 ? -48.228 -5.655 34.603 1.00 81.25 161 SER A CA 1
ATOM 1258 C C . SER A 1 161 ? -48.911 -6.713 35.477 1.00 81.25 161 SER A C 1
ATOM 1260 O O . SER A 1 161 ? -50.130 -6.850 35.376 1.00 81.25 161 SER A O 1
ATOM 1262 N N . LYS A 1 162 ? -48.178 -7.488 36.289 1.00 82.69 162 LYS A N 1
ATOM 1263 C CA . LYS A 1 162 ? -48.782 -8.559 37.105 1.00 82.69 162 LYS A CA 1
ATOM 1264 C C . LYS A 1 162 ? -49.616 -8.005 38.259 1.00 82.69 162 LYS A C 1
ATOM 1266 O O . LYS A 1 162 ? -50.661 -8.571 38.559 1.00 82.69 162 LYS A O 1
ATOM 1271 N N . ASN A 1 163 ? -49.169 -6.915 38.882 1.00 82.25 163 ASN A N 1
ATOM 1272 C CA . ASN A 1 163 ? -49.915 -6.183 39.903 1.00 82.25 163 ASN A CA 1
ATOM 1273 C C . ASN A 1 163 ? -49.373 -4.737 40.014 1.00 82.25 163 ASN A C 1
ATOM 1275 O O . ASN A 1 163 ? -48.375 -4.514 40.710 1.00 82.25 163 ASN A O 1
ATOM 1279 N N . PRO A 1 164 ? -49.980 -3.756 39.318 1.00 75.56 164 PRO A N 1
ATOM 1280 C CA . PRO A 1 164 ? -49.431 -2.402 39.214 1.00 75.56 164 PRO A CA 1
ATOM 1281 C C . PRO A 1 164 ? -49.500 -1.617 40.531 1.00 75.56 164 PRO A C 1
ATOM 1283 O O . PRO A 1 164 ? -48.694 -0.715 40.740 1.00 75.56 164 PRO A O 1
ATOM 1286 N N . VAL A 1 165 ? -50.436 -1.956 41.426 1.00 74.31 165 VAL A N 1
ATOM 1287 C CA . VAL A 1 165 ? -50.629 -1.248 42.703 1.00 74.31 165 VAL A CA 1
ATOM 1288 C C . VAL A 1 165 ? -49.510 -1.599 43.686 1.00 74.31 165 VAL A C 1
ATOM 1290 O O . VAL A 1 165 ? -48.808 -0.709 44.159 1.00 74.31 165 VAL A O 1
ATOM 1293 N N . GLU A 1 166 ? -49.260 -2.893 43.900 1.00 75.69 166 GLU A N 1
ATOM 1294 C CA . GLU A 1 166 ? -48.154 -3.371 44.747 1.00 75.69 166 GLU A CA 1
ATOM 1295 C C . GLU A 1 166 ? -46.778 -3.031 44.154 1.00 75.69 166 GLU A C 1
ATOM 1297 O O . GLU A 1 166 ? -45.858 -2.647 44.875 1.00 75.69 166 GLU A O 1
ATOM 1302 N N . ALA A 1 167 ? -46.630 -3.094 42.824 1.00 79.56 167 ALA A N 1
ATOM 1303 C CA . ALA A 1 167 ? -45.389 -2.695 42.160 1.00 79.56 167 ALA A CA 1
ATOM 1304 C C . ALA A 1 167 ? -45.040 -1.224 42.441 1.00 79.56 167 ALA A C 1
ATOM 1306 O O . ALA A 1 167 ? -43.880 -0.905 42.708 1.00 79.56 167 ALA A O 1
ATOM 1307 N N . LEU A 1 168 ? -46.038 -0.333 42.419 1.00 73.94 168 LEU A N 1
ATOM 1308 C CA . LEU A 1 168 ? -45.852 1.072 42.772 1.00 73.94 168 LEU A CA 1
ATOM 1309 C C . LEU A 1 168 ? -45.545 1.262 44.253 1.00 73.94 168 LEU A C 1
ATOM 1311 O O . LEU A 1 168 ? -44.649 2.042 44.557 1.00 73.94 168 LEU A O 1
ATOM 1315 N N . GLY A 1 169 ? -46.208 0.526 45.148 1.00 76.25 169 GLY A N 1
ATOM 1316 C CA . GLY A 1 169 ? -45.886 0.540 46.578 1.00 76.25 169 GLY A CA 1
ATOM 1317 C C . GLY A 1 169 ? -44.417 0.192 46.839 1.00 76.25 169 GLY A C 1
ATOM 1318 O O . GLY A 1 169 ? -43.711 0.950 47.499 1.00 76.25 169 GLY A O 1
ATOM 1319 N N . ILE A 1 170 ? -43.916 -0.883 46.221 1.00 79.38 170 ILE A N 1
ATOM 1320 C CA . ILE A 1 170 ? -42.505 -1.299 46.308 1.00 79.38 170 ILE A CA 1
ATOM 1321 C C . ILE A 1 170 ? -41.557 -0.219 45.758 1.00 79.38 170 ILE A C 1
ATOM 1323 O O . ILE A 1 170 ? -40.512 0.047 46.353 1.00 79.38 170 ILE A O 1
ATOM 1327 N N . ILE A 1 171 ? -41.892 0.410 44.625 1.00 80.56 171 ILE A N 1
ATOM 1328 C CA . ILE A 1 171 ? -41.079 1.488 44.036 1.00 80.56 171 ILE A CA 1
ATOM 1329 C C . ILE A 1 171 ? -41.060 2.715 44.956 1.00 80.56 171 ILE A C 1
ATOM 1331 O O . ILE A 1 171 ? -39.994 3.284 45.193 1.00 80.56 171 ILE A O 1
ATOM 1335 N N . THR A 1 172 ? -42.216 3.118 45.487 1.00 74.06 172 THR A N 1
ATOM 1336 C CA . THR A 1 172 ? -42.343 4.251 46.410 1.00 74.06 172 THR A CA 1
ATOM 1337 C C . THR A 1 172 ? -41.568 4.002 47.697 1.00 74.06 172 THR A C 1
ATOM 1339 O O . THR A 1 172 ? -40.810 4.881 48.106 1.00 74.06 172 THR A O 1
ATOM 1342 N N . ASP A 1 173 ? -41.671 2.808 48.282 1.00 75.56 173 ASP A N 1
ATOM 1343 C CA . ASP A 1 173 ? -40.933 2.446 49.492 1.00 75.56 173 ASP A CA 1
ATOM 1344 C C . ASP A 1 173 ? -39.414 2.432 49.220 1.00 75.56 173 ASP A C 1
ATOM 1346 O O . ASP A 1 173 ? -38.652 2.982 50.013 1.00 75.56 173 ASP A O 1
ATOM 1350 N N . LYS A 1 174 ? -38.953 1.927 48.060 1.00 80.88 174 LYS A N 1
ATOM 1351 C CA . LYS A 1 174 ? -37.526 1.969 47.668 1.00 80.88 174 LYS A CA 1
ATOM 1352 C C . LYS A 1 174 ? -36.999 3.393 47.500 1.00 80.88 174 LYS A C 1
ATOM 1354 O O . LYS A 1 174 ? -35.892 3.694 47.942 1.00 80.88 174 LYS A O 1
ATOM 1359 N N . ILE A 1 175 ? -37.775 4.274 46.866 1.00 79.62 175 ILE A N 1
ATOM 1360 C CA . ILE A 1 175 ? -37.414 5.692 46.714 1.00 79.62 175 ILE A CA 1
ATOM 1361 C C . ILE A 1 175 ? -37.401 6.378 48.082 1.00 79.62 175 ILE A C 1
ATOM 1363 O O . ILE A 1 175 ? -36.485 7.147 48.367 1.00 79.62 175 ILE A O 1
ATOM 1367 N N . CYS A 1 176 ? -38.379 6.085 48.943 1.00 73.81 176 CYS A N 1
ATOM 1368 C CA . CYS A 1 176 ? -38.447 6.641 50.289 1.00 73.81 176 CYS A CA 1
ATOM 1369 C C . CYS A 1 176 ? -37.235 6.203 51.118 1.00 73.81 176 CYS A C 1
ATOM 1371 O O . CYS A 1 176 ? -36.589 7.052 51.724 1.00 73.81 176 CYS A O 1
ATOM 1373 N N . LEU A 1 177 ? -36.846 4.925 51.056 1.00 77.81 177 LEU A N 1
ATOM 1374 C CA . LEU A 1 177 ? -35.621 4.431 51.685 1.00 77.81 177 LEU A CA 1
ATOM 1375 C C . LEU A 1 177 ? -34.364 5.077 51.114 1.00 77.81 177 LEU A C 1
ATOM 1377 O O . LEU A 1 177 ? -33.520 5.510 51.887 1.00 77.81 177 LEU A O 1
ATOM 1381 N N . PHE A 1 178 ? -34.247 5.216 49.794 1.00 79.50 178 PHE A N 1
ATOM 1382 C CA . PHE A 1 178 ? -33.107 5.897 49.178 1.00 79.50 178 PHE A CA 1
ATOM 1383 C C . PHE A 1 178 ? -32.975 7.350 49.665 1.00 79.50 178 PHE A C 1
ATOM 1385 O O . PHE A 1 178 ? -31.889 7.785 50.050 1.00 79.50 178 PHE A O 1
ATOM 1392 N N . VAL A 1 179 ? -34.089 8.088 49.718 1.00 79.12 179 VAL A N 1
ATOM 1393 C CA . VAL A 1 179 ? -34.135 9.470 50.222 1.00 79.12 179 VAL A CA 1
ATOM 1394 C C . VAL A 1 179 ? -33.837 9.533 51.725 1.00 79.12 179 VAL A C 1
ATOM 1396 O O . VAL A 1 179 ? -33.070 10.392 52.161 1.00 79.12 179 VAL A O 1
ATOM 1399 N N . LEU A 1 180 ? -34.395 8.618 52.521 1.00 78.12 180 LEU A N 1
ATOM 1400 C CA . LEU A 1 180 ? -34.142 8.527 53.962 1.00 78.12 180 LEU A CA 1
ATOM 1401 C C . LEU A 1 180 ? -32.674 8.204 54.259 1.00 78.12 180 LEU A C 1
ATOM 1403 O O . LEU A 1 180 ? -32.085 8.823 55.144 1.00 78.12 180 LEU A O 1
ATOM 1407 N N . ASN A 1 181 ? -32.068 7.299 53.489 1.00 73.25 181 ASN A N 1
ATOM 1408 C CA . ASN A 1 181 ? -30.674 6.892 53.651 1.00 73.25 181 ASN A CA 1
ATOM 1409 C C . ASN A 1 181 ? -29.707 8.030 53.263 1.00 73.25 181 ASN A C 1
ATOM 1411 O O . ASN A 1 181 ? -28.678 8.219 53.908 1.00 73.25 181 ASN A O 1
ATOM 1415 N N . ILE A 1 182 ? -30.081 8.863 52.281 1.00 75.25 182 ILE A N 1
ATOM 1416 C CA . ILE A 1 182 ? -29.360 10.102 51.938 1.00 75.25 182 ILE A CA 1
ATOM 1417 C C . ILE A 1 182 ? -29.505 11.176 53.025 1.00 75.25 182 ILE A C 1
ATOM 1419 O O . ILE A 1 182 ? -28.543 11.886 53.310 1.00 75.25 182 ILE A O 1
ATOM 1423 N N . SER A 1 183 ? -30.694 11.327 53.617 1.00 67.88 183 SER A N 1
ATOM 1424 C CA . SER A 1 183 ? -30.992 12.448 54.517 1.00 67.88 183 SER A CA 1
ATOM 1425 C C . SER A 1 183 ? -30.598 12.215 55.976 1.00 67.88 183 SER A C 1
ATOM 1427 O O . SER A 1 183 ? -30.198 13.173 56.635 1.00 67.88 183 SER A O 1
ATOM 1429 N N . GLN A 1 184 ? -30.776 11.007 56.515 1.00 67.81 184 GLN A N 1
ATOM 1430 C CA . GLN A 1 184 ? -30.513 10.707 57.932 1.00 67.81 184 GLN A CA 1
ATOM 1431 C C . GLN A 1 184 ? -29.268 9.836 58.147 1.00 67.81 184 GLN A C 1
ATOM 1433 O O . GLN A 1 184 ? -28.869 9.630 59.294 1.00 67.81 184 GLN A O 1
ATOM 1438 N N . GLY A 1 185 ? -28.631 9.355 57.071 1.00 60.97 185 GLY A N 1
ATOM 1439 C CA . GLY A 1 185 ? -27.631 8.291 57.156 1.00 60.97 185 GLY A CA 1
ATOM 1440 C C . GLY A 1 185 ? -28.251 6.979 57.656 1.00 60.97 185 GLY A C 1
ATOM 1441 O O . GLY A 1 185 ? -29.361 6.970 58.183 1.00 60.97 185 GLY A O 1
ATOM 1442 N N . SER A 1 186 ? -27.546 5.859 57.470 1.00 58.09 186 SER A N 1
ATOM 1443 C CA . SER A 1 186 ? -28.023 4.499 57.783 1.00 58.09 186 SER A CA 1
ATOM 1444 C C . SER A 1 186 ? -28.465 4.344 59.251 1.00 58.09 186 SER A C 1
ATOM 1446 O O . SER A 1 186 ? -27.685 3.935 60.112 1.00 58.09 186 SER A O 1
ATOM 1448 N N . SER A 1 187 ? -29.727 4.657 59.538 1.00 60.84 187 SER A N 1
ATOM 1449 C CA . SER A 1 187 ? -30.366 4.502 60.842 1.00 60.84 187 SER A CA 1
ATOM 1450 C C . SER A 1 187 ? -30.931 3.084 61.005 1.00 60.84 187 SER A C 1
ATOM 1452 O O . SER A 1 187 ? -31.242 2.404 60.027 1.00 60.84 187 SER A O 1
ATOM 1454 N N . THR A 1 188 ? -31.110 2.625 62.248 1.00 62.12 188 THR A N 1
ATOM 1455 C CA . THR A 1 188 ? -31.717 1.314 62.574 1.00 62.12 188 THR A CA 1
ATOM 1456 C C . THR A 1 188 ? -33.143 1.156 62.030 1.00 62.12 188 THR A C 1
ATOM 1458 O O . THR A 1 188 ? -33.579 0.047 61.718 1.00 62.12 188 THR A O 1
ATOM 1461 N N . VAL A 1 189 ? -33.860 2.272 61.863 1.00 64.44 189 VAL A N 1
ATOM 1462 C CA . VAL A 1 189 ? -35.193 2.323 61.242 1.00 64.44 189 VAL A CA 1
ATOM 1463 C C . VAL A 1 189 ? -35.112 2.062 59.734 1.00 64.44 189 VAL A C 1
ATOM 1465 O O . VAL A 1 189 ? -35.975 1.374 59.198 1.00 64.44 189 VAL A O 1
ATOM 1468 N N . GLY A 1 190 ? -34.059 2.545 59.065 1.00 67.38 190 GLY A N 1
ATOM 1469 C CA . GLY A 1 190 ? -33.805 2.272 57.648 1.00 67.38 190 GLY A CA 1
ATOM 1470 C C . GLY A 1 190 ? -33.551 0.789 57.374 1.00 67.38 190 GLY A C 1
ATOM 1471 O O . GLY A 1 190 ? -34.167 0.237 56.472 1.00 67.38 190 GLY A O 1
ATOM 1472 N N . GLN A 1 191 ? -32.743 0.124 58.208 1.00 71.88 191 GLN A N 1
ATOM 1473 C CA . GLN A 1 191 ? -32.446 -1.315 58.075 1.00 71.88 191 GLN A CA 1
ATOM 1474 C C . GLN A 1 191 ? -33.686 -2.193 58.298 1.00 71.88 191 GLN A C 1
ATOM 1476 O O . GLN A 1 191 ? -33.964 -3.093 57.515 1.00 71.88 191 GLN A O 1
ATOM 1481 N N . THR A 1 192 ? -34.494 -1.879 59.318 1.00 72.12 192 THR A N 1
ATOM 1482 C CA . THR A 1 192 ? -35.756 -2.601 59.575 1.00 72.12 192 THR A CA 1
ATOM 1483 C C . THR A 1 192 ? -36.734 -2.449 58.405 1.00 72.12 192 THR A C 1
ATOM 1485 O O . THR A 1 192 ? -37.479 -3.367 58.070 1.00 72.12 192 THR A O 1
ATOM 1488 N N . ALA A 1 193 ? -36.752 -1.272 57.780 1.00 70.00 193 ALA A N 1
ATOM 1489 C CA . ALA A 1 193 ? -37.604 -1.004 56.637 1.00 70.00 193 ALA A CA 1
ATOM 1490 C C . ALA A 1 193 ? -37.075 -1.645 55.338 1.00 70.00 193 ALA A C 1
ATOM 1492 O O . ALA A 1 193 ? -37.902 -2.032 54.517 1.00 70.00 193 ALA A O 1
ATOM 1493 N N . GLU A 1 194 ? -35.756 -1.823 55.175 1.00 74.56 194 GLU A N 1
ATOM 1494 C CA . GLU A 1 194 ? -35.153 -2.628 54.096 1.00 74.56 194 GLU A CA 1
ATOM 1495 C C . GLU A 1 194 ? -35.566 -4.105 54.193 1.00 74.56 194 GLU A C 1
ATOM 1497 O O . GLU A 1 194 ? -36.060 -4.647 53.205 1.00 74.56 194 GLU A O 1
ATOM 1502 N N . ASP A 1 195 ? -35.485 -4.720 55.380 1.00 76.88 195 ASP A N 1
ATOM 1503 C CA . ASP A 1 195 ? -35.884 -6.124 55.594 1.00 76.88 195 ASP A CA 1
ATOM 1504 C C . ASP A 1 195 ? -37.368 -6.365 55.249 1.00 76.88 195 ASP A C 1
ATOM 1506 O O . ASP A 1 195 ? -37.723 -7.333 54.571 1.00 76.88 195 ASP A O 1
ATOM 1510 N N . ILE A 1 196 ? -38.253 -5.441 55.650 1.00 73.19 196 ILE A N 1
ATOM 1511 C CA . ILE A 1 196 ? -39.691 -5.494 55.325 1.00 73.19 196 ILE A CA 1
ATOM 1512 C C . ILE A 1 196 ? -39.927 -5.367 53.812 1.00 73.19 196 ILE A C 1
ATOM 1514 O O . ILE A 1 196 ? -40.859 -5.970 53.269 1.00 73.19 196 ILE A O 1
ATOM 1518 N N . LEU A 1 197 ? -39.114 -4.566 53.123 1.00 75.31 197 LEU A N 1
ATOM 1519 C CA . LEU A 1 197 ? -39.210 -4.362 51.679 1.00 75.31 197 LEU A CA 1
ATOM 1520 C C . LEU A 1 197 ? -38.715 -5.586 50.902 1.00 75.31 197 LEU A C 1
ATOM 1522 O O . LEU A 1 197 ? -39.338 -5.965 49.908 1.00 75.31 197 LEU A O 1
ATOM 1526 N N . ASP A 1 198 ? -37.646 -6.227 51.370 1.00 79.19 198 ASP A N 1
ATOM 1527 C CA . ASP A 1 198 ? -37.110 -7.463 50.798 1.00 79.19 198 ASP A CA 1
ATOM 1528 C C . ASP A 1 198 ? -38.092 -8.632 50.944 1.00 79.19 198 ASP A C 1
ATOM 1530 O O . ASP A 1 198 ? -38.306 -9.386 49.986 1.00 79.19 198 ASP A O 1
ATOM 1534 N N . ASP A 1 199 ? -38.773 -8.738 52.086 1.00 77.69 199 ASP A N 1
ATOM 1535 C CA . ASP A 1 199 ? -39.848 -9.714 52.277 1.00 77.69 199 ASP A CA 1
ATOM 1536 C C . ASP A 1 199 ? -41.044 -9.448 51.347 1.00 77.69 199 ASP A C 1
ATOM 1538 O O . ASP A 1 199 ? -41.591 -10.390 50.760 1.00 77.69 199 ASP A O 1
ATOM 1542 N N . ARG A 1 200 ? -41.412 -8.178 51.116 1.00 71.38 200 ARG A N 1
ATOM 1543 C CA . ARG A 1 200 ? -42.439 -7.823 50.114 1.00 71.38 200 ARG A CA 1
ATOM 1544 C C . ARG A 1 200 ? -42.006 -8.160 48.691 1.00 71.38 200 ARG A C 1
ATOM 1546 O O . ARG A 1 200 ? -42.820 -8.654 47.910 1.00 71.38 200 ARG A O 1
ATOM 1553 N N . LEU A 1 201 ? -40.736 -7.937 48.348 1.00 76.31 201 LEU A N 1
ATOM 1554 C CA . LEU A 1 201 ? -40.197 -8.268 47.027 1.00 76.31 201 LEU A CA 1
ATOM 1555 C C . LEU A 1 201 ? -40.305 -9.774 46.737 1.00 76.31 201 LEU A C 1
ATOM 1557 O O . LEU A 1 201 ? -40.590 -10.165 45.604 1.00 76.31 201 LEU A O 1
ATOM 1561 N N . ARG A 1 202 ? -40.109 -10.612 47.766 1.00 78.69 202 ARG A N 1
ATOM 1562 C CA . ARG A 1 202 ? -40.210 -12.081 47.691 1.00 78.69 202 ARG A CA 1
ATOM 1563 C C . ARG A 1 202 ? -41.647 -12.595 47.581 1.00 78.69 202 ARG A C 1
ATOM 1565 O O . ARG A 1 202 ? -41.854 -13.667 47.022 1.00 78.69 202 ARG A O 1
ATOM 1572 N N . GLN A 1 203 ? -42.624 -11.855 48.101 1.00 79.19 203 GLN A N 1
ATOM 1573 C CA . GLN A 1 203 ? -44.042 -12.247 48.112 1.00 79.19 203 GLN A CA 1
ATOM 1574 C C . GLN A 1 203 ? -44.841 -11.741 46.893 1.00 79.19 203 GLN A C 1
ATOM 1576 O O . GLN A 1 203 ? -46.019 -12.070 46.740 1.00 79.19 203 GLN A O 1
ATOM 1581 N N . TYR A 1 204 ? -44.217 -10.975 45.993 1.00 73.12 204 TYR A N 1
ATOM 1582 C CA . TYR A 1 204 ? -44.846 -10.480 44.765 1.00 73.12 204 TYR A CA 1
ATOM 1583 C C . TYR A 1 204 ? -45.285 -11.643 43.841 1.00 73.12 204 TYR A C 1
ATOM 1585 O O . TYR A 1 204 ? -44.488 -12.558 43.615 1.00 73.12 204 TYR A O 1
ATOM 1593 N N . PRO A 1 205 ? -46.506 -11.644 43.254 1.00 64.62 205 PRO A N 1
ATOM 1594 C CA . PRO A 1 205 ? -47.420 -10.512 43.055 1.00 64.62 205 PRO A CA 1
ATOM 1595 C C . PRO A 1 205 ? -48.453 -10.231 44.161 1.00 64.62 205 PRO A C 1
ATOM 1597 O O . PRO A 1 205 ? -49.186 -9.256 44.006 1.00 64.62 205 PRO A O 1
ATOM 1600 N N . GLY A 1 206 ? -48.479 -11.007 45.255 1.00 67.31 206 GLY A N 1
ATOM 1601 C CA . GLY A 1 206 ? -49.284 -10.738 46.461 1.00 67.31 206 GLY A CA 1
ATOM 1602 C C . GLY A 1 206 ? -50.813 -10.683 46.278 1.00 67.31 206 GLY A C 1
ATOM 1603 O O . GLY A 1 206 ? -51.330 -10.608 45.166 1.00 67.31 206 GLY A O 1
ATOM 1604 N N . GLU A 1 207 ? -51.565 -10.759 47.381 1.00 63.50 207 GLU A N 1
ATOM 1605 C CA . GLU A 1 207 ? -53.036 -10.717 47.364 1.00 63.50 207 GLU A CA 1
ATOM 1606 C C . GLU A 1 207 ? -53.570 -9.346 46.889 1.00 63.50 207 GLU A C 1
ATOM 1608 O O . GLU A 1 207 ? -53.055 -8.307 47.295 1.00 63.50 207 GLU A O 1
ATOM 1613 N N . PRO A 1 208 ? -54.627 -9.304 46.054 1.00 56.22 208 PRO A N 1
ATOM 1614 C CA . PRO A 1 208 ? -54.985 -8.121 45.265 1.00 56.22 208 PRO A CA 1
ATOM 1615 C C . PRO A 1 208 ? -55.613 -6.949 46.038 1.00 56.22 208 PRO A C 1
ATOM 1617 O O . PRO A 1 208 ? -55.849 -5.905 45.434 1.00 56.22 208 PRO A O 1
ATOM 1620 N N . VAL A 1 209 ? -55.948 -7.090 47.327 1.00 55.16 209 VAL A N 1
ATOM 1621 C CA . VAL A 1 209 ? -56.700 -6.050 48.052 1.00 55.16 209 VAL A CA 1
ATOM 1622 C C . VAL A 1 209 ? -56.263 -5.949 49.512 1.00 55.16 209 VAL A C 1
ATOM 1624 O O . VAL A 1 209 ? -56.932 -6.441 50.423 1.00 55.16 209 VAL A O 1
ATOM 1627 N N . ARG A 1 210 ? -55.161 -5.237 49.753 1.00 56.31 210 ARG A N 1
ATOM 1628 C CA . ARG A 1 210 ? -54.887 -4.629 51.059 1.00 56.31 210 ARG A CA 1
ATOM 1629 C C . ARG A 1 210 ? -55.408 -3.188 51.051 1.00 56.31 210 ARG A C 1
ATOM 1631 O O . ARG A 1 210 ? -55.442 -2.535 50.013 1.00 56.31 210 ARG A O 1
ATOM 1638 N N . ARG A 1 211 ? -55.893 -2.693 52.198 1.00 54.97 211 ARG A N 1
ATOM 163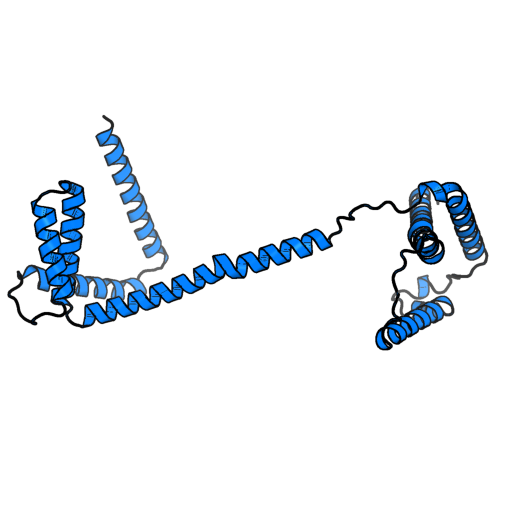9 C CA . ARG A 1 211 ? -56.330 -1.293 52.352 1.00 54.97 211 ARG A CA 1
ATOM 1640 C C . ARG A 1 211 ? -55.109 -0.376 52.345 1.00 54.97 211 ARG A C 1
ATOM 1642 O O . ARG A 1 211 ? -54.643 0.033 53.407 1.00 54.97 211 ARG A O 1
ATOM 1649 N N . ASP A 1 212 ? -54.602 -0.078 51.160 1.00 57.09 212 ASP A N 1
ATOM 1650 C CA . ASP A 1 212 ? -53.581 0.944 50.992 1.00 57.09 212 ASP A CA 1
ATOM 1651 C C . ASP A 1 212 ? -54.168 2.325 51.313 1.00 57.09 212 ASP A C 1
ATOM 1653 O O . ASP A 1 212 ? -55.362 2.574 51.091 1.00 57.09 212 ASP A O 1
ATOM 1657 N N . PRO A 1 213 ? -53.363 3.251 51.858 1.00 60.44 213 PRO A N 1
ATOM 1658 C CA . PRO A 1 213 ? -53.791 4.628 52.022 1.00 60.44 213 PRO A CA 1
ATOM 1659 C C . PRO A 1 213 ? -54.209 5.184 50.655 1.00 60.44 213 PRO A C 1
ATOM 1661 O O . PRO A 1 213 ? -53.497 5.036 49.663 1.00 60.44 213 PRO A O 1
ATOM 1664 N N . ILE A 1 214 ? -55.366 5.855 50.620 1.00 62.88 214 ILE A N 1
ATOM 1665 C CA . ILE A 1 214 ? -56.037 6.405 49.422 1.00 62.88 214 ILE A CA 1
ATOM 1666 C C . ILE A 1 214 ? -55.058 7.131 48.471 1.00 62.88 214 ILE A C 1
ATOM 1668 O O . ILE A 1 214 ? -55.241 7.118 47.254 1.00 62.88 214 ILE A O 1
ATOM 1672 N N . GLY A 1 215 ? -53.968 7.688 49.010 1.00 65.81 215 GLY A N 1
ATOM 1673 C CA . GLY A 1 215 ? -52.884 8.328 48.270 1.00 65.81 215 GLY A CA 1
ATOM 1674 C C . GLY A 1 215 ? -52.260 7.505 47.135 1.00 65.81 215 GLY A C 1
ATOM 1675 O O . GLY A 1 215 ? -51.979 8.094 46.097 1.00 65.81 215 GLY A O 1
ATOM 1676 N N . VAL A 1 216 ? -52.091 6.180 47.254 1.00 65.44 216 VAL A N 1
ATOM 1677 C CA . VAL A 1 216 ? -51.418 5.372 46.203 1.00 65.44 216 VAL A CA 1
ATOM 1678 C C . VAL A 1 216 ? -52.261 5.313 44.925 1.00 65.44 216 VAL A C 1
ATOM 1680 O O . VAL A 1 216 ? -51.758 5.518 43.821 1.00 65.44 216 VAL A O 1
ATOM 1683 N N . SER A 1 217 ? -53.575 5.126 45.077 1.00 68.19 217 SER A N 1
ATOM 1684 C CA . SER A 1 217 ? -54.527 5.114 43.959 1.00 68.19 217 SER A CA 1
ATOM 1685 C C . SER A 1 217 ? -54.654 6.479 43.266 1.00 68.19 217 SER A C 1
ATOM 1687 O O . SER A 1 217 ? -54.713 6.551 42.038 1.00 68.19 217 SER A O 1
ATOM 1689 N N . VAL A 1 218 ? -54.614 7.572 44.038 1.00 75.88 218 VAL A N 1
ATOM 1690 C CA . VAL A 1 218 ? -54.627 8.946 43.509 1.00 75.88 218 VAL A CA 1
ATOM 1691 C C . VAL A 1 218 ? -53.329 9.250 42.764 1.00 75.88 218 VAL A C 1
ATOM 1693 O O . VAL A 1 218 ? -53.362 9.861 41.700 1.00 75.88 218 VAL A O 1
ATOM 1696 N N . LEU A 1 219 ? -52.190 8.793 43.282 1.00 69.06 219 LEU A N 1
ATOM 1697 C CA . LEU A 1 219 ? -50.882 8.993 42.667 1.00 69.06 219 LEU A CA 1
ATOM 1698 C C . LEU A 1 219 ? -50.773 8.223 41.343 1.00 69.06 219 LEU A C 1
ATOM 1700 O O . LEU A 1 219 ? -50.342 8.802 40.347 1.00 69.06 219 LEU A O 1
ATOM 1704 N N . LEU A 1 220 ? -51.263 6.979 41.289 1.00 69.19 220 LEU A N 1
ATOM 1705 C CA . LEU A 1 220 ? -51.404 6.219 40.040 1.00 69.19 220 LEU A CA 1
ATOM 1706 C C . LEU A 1 220 ? -52.274 6.979 39.023 1.00 69.19 220 LEU A C 1
ATOM 1708 O O . LEU A 1 220 ? -51.877 7.130 37.868 1.00 69.19 220 LEU A O 1
ATOM 1712 N N . GLY A 1 221 ? -53.427 7.500 39.457 1.00 76.62 221 GLY A N 1
ATOM 1713 C CA . GLY A 1 221 ? -54.306 8.314 38.612 1.00 76.62 221 GLY A CA 1
ATOM 1714 C C . GLY A 1 221 ? -53.629 9.587 38.093 1.00 76.62 221 GLY A C 1
ATOM 1715 O O . GLY A 1 221 ? -53.743 9.906 36.911 1.00 76.62 221 GLY A O 1
ATOM 1716 N N . MET A 1 222 ? -52.865 10.280 38.941 1.00 75.50 222 MET A N 1
ATOM 1717 C CA . MET A 1 222 ? -52.119 11.488 38.572 1.00 75.50 222 MET A CA 1
ATOM 1718 C C . MET A 1 222 ? -50.974 11.190 37.602 1.00 75.50 222 MET A C 1
ATOM 1720 O O . MET A 1 222 ? -50.809 11.926 36.632 1.00 75.50 222 MET A O 1
ATOM 1724 N N . ILE A 1 223 ? -50.218 10.105 37.808 1.00 78.19 223 ILE A N 1
ATOM 1725 C CA . ILE A 1 223 ? -49.176 9.661 36.870 1.00 78.19 223 ILE A CA 1
ATOM 1726 C C . ILE A 1 223 ? -49.799 9.323 35.515 1.00 78.19 223 ILE A C 1
ATOM 1728 O O . ILE A 1 223 ? -49.281 9.745 34.483 1.00 78.19 223 ILE A O 1
ATOM 1732 N N . PHE A 1 224 ? -50.922 8.602 35.505 1.00 80.25 224 PHE A N 1
ATOM 1733 C CA . PHE A 1 224 ? -51.600 8.220 34.269 1.00 80.25 224 PHE A CA 1
ATOM 1734 C C . PHE A 1 224 ? -52.135 9.443 33.510 1.00 80.25 224 PHE A C 1
ATOM 1736 O O . PHE A 1 224 ? -51.937 9.557 32.302 1.00 80.25 224 PHE A O 1
ATOM 1743 N N . LEU A 1 225 ? -52.742 10.400 34.218 1.00 76.19 225 LEU A N 1
ATOM 1744 C CA . LEU A 1 225 ? -53.236 11.650 33.637 1.00 76.19 225 LEU A CA 1
ATOM 1745 C C . LEU A 1 225 ? -52.083 12.516 33.111 1.00 76.19 225 LEU A C 1
ATOM 1747 O O . LEU A 1 225 ? -52.189 13.084 32.027 1.00 76.19 225 LEU A O 1
ATOM 1751 N N . PHE A 1 226 ? -50.958 12.570 33.826 1.00 74.75 226 PHE A N 1
ATOM 1752 C CA . PHE A 1 226 ? -49.767 13.300 33.396 1.00 74.75 226 PHE A CA 1
ATOM 1753 C C . PHE A 1 226 ? -49.103 12.654 32.171 1.00 74.75 226 PHE A C 1
ATOM 1755 O O . PHE A 1 226 ? -48.750 13.354 31.226 1.00 74.75 226 PHE A O 1
ATOM 1762 N N . ALA A 1 227 ? -49.001 11.322 32.133 1.00 75.31 227 ALA A N 1
ATOM 1763 C CA . ALA A 1 227 ? -48.512 10.582 30.971 1.00 75.31 227 ALA A CA 1
ATOM 1764 C C . ALA A 1 227 ? -49.432 10.759 29.751 1.00 75.31 227 ALA A C 1
ATOM 1766 O O . ALA A 1 227 ? -48.944 10.965 28.640 1.00 75.31 227 ALA A O 1
ATOM 1767 N N . TYR A 1 228 ? -50.753 10.755 29.959 1.00 78.44 228 TYR A N 1
ATOM 1768 C CA . TYR A 1 228 ? -51.737 11.058 28.918 1.00 78.44 228 TYR A CA 1
ATOM 1769 C C . TYR A 1 228 ? -51.604 12.499 28.415 1.00 78.44 228 TYR A C 1
ATOM 1771 O O . TYR A 1 228 ? -51.612 12.736 27.210 1.00 78.44 228 TYR A O 1
ATOM 1779 N N . LEU A 1 229 ? -51.403 13.461 29.317 1.00 73.00 229 LEU A N 1
ATOM 1780 C CA . LEU A 1 229 ? -51.180 14.859 28.962 1.00 73.00 229 LEU A CA 1
ATOM 1781 C C . LEU A 1 229 ? -49.881 15.035 28.166 1.00 73.00 229 LEU A C 1
ATOM 1783 O O . LEU A 1 229 ? -49.889 15.740 27.164 1.00 73.00 229 LEU A O 1
ATOM 1787 N N . ILE A 1 230 ? -48.794 14.349 28.532 1.00 73.12 230 ILE A N 1
ATOM 1788 C CA . ILE A 1 230 ? -47.547 14.327 27.750 1.00 73.12 230 ILE A CA 1
ATOM 1789 C C . ILE A 1 230 ? -47.795 13.721 26.365 1.00 73.12 230 ILE A C 1
ATOM 1791 O O . ILE A 1 230 ? -47.425 14.330 25.366 1.00 73.12 230 ILE A O 1
ATOM 1795 N N . TYR A 1 231 ? -48.453 12.564 26.283 1.00 78.50 231 TYR A N 1
ATOM 1796 C CA . TYR A 1 231 ? -48.768 11.917 25.007 1.00 78.50 231 TYR A CA 1
ATOM 1797 C C . TYR A 1 231 ? -49.608 12.814 24.089 1.00 78.50 231 TYR A C 1
ATOM 1799 O O . TYR A 1 231 ? -49.348 12.872 22.890 1.00 78.50 231 TYR A O 1
ATOM 1807 N N . VAL A 1 232 ? -50.585 13.536 24.646 1.00 78.25 232 VAL A N 1
ATOM 1808 C CA . VAL A 1 232 ? -51.428 14.461 23.885 1.00 78.25 232 VAL A CA 1
ATOM 1809 C C . VAL A 1 232 ? -50.659 15.721 23.501 1.00 78.25 232 VAL A C 1
ATOM 1811 O O . VAL A 1 232 ? -50.778 16.144 22.364 1.00 78.25 232 VAL A O 1
ATOM 1814 N N . VAL A 1 233 ? -49.869 16.324 24.392 1.00 74.00 233 VAL A N 1
ATOM 1815 C CA . VAL A 1 233 ? -49.242 17.643 24.172 1.00 74.00 233 VAL A CA 1
ATOM 1816 C C . VAL A 1 233 ? -47.961 17.568 23.333 1.00 74.00 233 VAL A C 1
ATOM 1818 O O . VAL A 1 233 ? -47.738 18.440 22.495 1.00 74.00 233 VAL A O 1
ATOM 1821 N N . VAL A 1 234 ? -47.129 16.537 23.512 1.00 69.19 234 VAL A N 1
ATOM 1822 C CA . VAL A 1 234 ? -45.847 16.366 22.798 1.00 69.19 234 VAL A CA 1
ATOM 1823 C C . VAL A 1 234 ? -45.969 16.406 21.264 1.00 69.19 234 VAL A C 1
ATOM 1825 O O . VAL A 1 234 ? -45.135 17.068 20.653 1.00 69.19 234 VAL A O 1
ATOM 1828 N N . PRO A 1 235 ? -46.975 15.795 20.608 1.00 67.00 235 PRO A N 1
ATOM 1829 C CA . PRO A 1 235 ? -47.125 15.897 19.155 1.00 67.00 235 PRO A CA 1
ATOM 1830 C C . PRO A 1 235 ? -47.588 17.279 18.654 1.00 67.00 235 PRO A C 1
ATOM 1832 O O . PRO A 1 235 ? -47.407 17.566 17.473 1.00 67.00 235 PRO A O 1
ATOM 1835 N N . TYR A 1 236 ? -48.144 18.147 19.512 1.00 68.06 236 TYR A N 1
ATOM 1836 C CA . TYR A 1 236 ? -48.513 19.530 19.148 1.00 68.06 236 TYR A CA 1
ATOM 1837 C C . TYR A 1 236 ? -47.462 20.569 19.566 1.00 68.06 236 TYR A C 1
ATOM 1839 O O . TYR A 1 236 ? -47.563 21.737 19.185 1.00 68.06 236 TYR A O 1
ATOM 1847 N N . LEU A 1 237 ? -46.447 20.169 20.339 1.00 66.31 237 LEU A N 1
ATOM 1848 C CA . LEU A 1 237 ? -45.336 21.033 20.721 1.00 66.31 237 LEU A CA 1
ATOM 1849 C C . LEU A 1 237 ? -44.263 20.990 19.629 1.00 66.31 237 LEU A C 1
ATOM 1851 O O . LEU A 1 237 ? -43.758 19.927 19.274 1.00 66.31 237 LEU A O 1
ATOM 1855 N N . SER A 1 238 ? -43.878 22.150 19.093 1.00 68.94 238 SER A N 1
ATOM 1856 C CA . SER A 1 238 ? -42.777 22.188 18.130 1.00 68.94 238 SER A CA 1
ATOM 1857 C C . SER A 1 238 ? -41.473 21.738 18.803 1.00 68.94 238 SER A C 1
ATOM 1859 O O . SER A 1 238 ? -41.216 22.044 19.970 1.00 68.94 238 SER A O 1
ATOM 1861 N N . VAL A 1 239 ? -40.630 21.013 18.061 1.00 64.62 239 VAL A N 1
ATOM 1862 C CA . VAL A 1 239 ? -39.358 20.434 18.545 1.00 64.62 239 VAL A CA 1
ATOM 1863 C C . VAL A 1 239 ? -38.487 21.470 19.276 1.00 64.62 239 VAL A C 1
ATOM 1865 O O . VAL A 1 239 ? -37.832 21.160 20.268 1.00 64.62 239 VAL A O 1
ATOM 1868 N N . TYR A 1 240 ? -38.542 22.732 18.848 1.00 68.31 240 TYR A N 1
ATOM 1869 C CA . TYR A 1 240 ? -37.816 23.845 19.460 1.00 68.31 240 TYR A CA 1
ATOM 1870 C C . TYR A 1 240 ? -38.286 24.191 20.879 1.00 68.31 240 TYR A C 1
ATOM 1872 O O . TYR A 1 240 ? -37.460 24.544 21.718 1.00 68.31 240 TYR A O 1
ATOM 1880 N N . VAL A 1 241 ? -39.581 24.061 21.180 1.00 70.44 241 VAL A N 1
ATOM 1881 C CA . VAL A 1 241 ? -40.129 24.335 22.521 1.00 70.44 241 VAL A CA 1
ATOM 1882 C C . VAL A 1 241 ? -39.726 23.233 23.501 1.00 70.44 241 VAL A C 1
ATOM 1884 O O . VAL A 1 241 ? -39.392 23.525 24.648 1.00 70.44 241 VAL A O 1
ATOM 1887 N N . VAL A 1 242 ? -39.675 21.979 23.039 1.00 65.69 242 VAL A N 1
ATOM 1888 C CA . VAL A 1 242 ? -39.190 20.845 23.844 1.00 65.69 242 VAL A CA 1
ATOM 1889 C C . VAL A 1 242 ? -37.717 21.044 24.211 1.00 65.69 242 VAL A C 1
ATOM 1891 O O . VAL A 1 242 ? -37.354 20.949 25.382 1.00 65.69 242 VAL A O 1
ATOM 1894 N N . ILE A 1 243 ? -36.878 21.398 23.231 1.00 70.00 243 ILE A N 1
ATOM 1895 C CA . ILE A 1 243 ? -35.453 21.684 23.457 1.00 70.00 243 ILE A CA 1
ATOM 1896 C C . ILE A 1 243 ? -35.277 22.884 24.401 1.00 70.00 243 ILE A C 1
ATOM 1898 O O . ILE A 1 243 ? -34.451 22.829 25.313 1.00 70.00 243 ILE A O 1
ATOM 1902 N N . ALA A 1 244 ? -36.068 23.948 24.231 1.00 72.12 244 ALA A N 1
ATOM 1903 C CA . ALA A 1 244 ? -36.008 25.130 25.088 1.00 72.12 244 ALA A CA 1
ATOM 1904 C C . ALA A 1 244 ? -36.374 24.812 26.548 1.00 72.12 244 ALA A C 1
ATOM 1906 O O . ALA A 1 244 ? -35.669 25.246 27.457 1.00 72.12 244 ALA A O 1
ATOM 1907 N N . LEU A 1 245 ? -37.419 24.015 26.789 1.00 76.94 245 LEU A N 1
ATOM 1908 C CA . LEU A 1 245 ? -37.806 23.599 28.141 1.00 76.94 245 LEU A CA 1
ATOM 1909 C C . LEU A 1 245 ? -36.722 22.746 28.804 1.00 76.94 245 LEU A C 1
ATOM 1911 O O . LEU A 1 245 ? -36.356 23.014 29.947 1.00 76.94 245 LEU A O 1
ATOM 1915 N N . VAL A 1 246 ? -36.157 21.771 28.084 1.00 74.44 246 VAL A N 1
ATOM 1916 C CA . VAL A 1 246 ? -35.055 20.940 28.600 1.00 74.44 246 VAL A CA 1
ATOM 1917 C C . VAL A 1 246 ? -33.845 21.805 28.961 1.00 74.44 246 VAL A C 1
ATOM 1919 O O . VAL A 1 246 ? -33.288 21.649 30.046 1.00 74.44 246 VAL A O 1
ATOM 1922 N N . MET A 1 247 ? -33.482 22.771 28.112 1.00 78.31 247 MET A N 1
ATOM 1923 C CA . MET A 1 247 ? -32.401 23.718 28.406 1.00 78.31 247 MET A CA 1
ATOM 1924 C C . MET A 1 247 ? -32.689 24.556 29.657 1.00 78.31 247 MET A C 1
ATOM 1926 O O . MET A 1 247 ? -31.803 24.713 30.493 1.00 78.31 247 MET A O 1
ATOM 1930 N N . VAL A 1 248 ? -33.918 25.050 29.833 1.00 83.25 248 VAL A N 1
ATOM 1931 C CA . VAL A 1 248 ? -34.305 25.829 31.022 1.00 83.25 248 VAL A CA 1
ATOM 1932 C C . VAL A 1 248 ? -34.224 24.984 32.295 1.00 83.25 248 VAL A C 1
ATOM 1934 O O . VAL A 1 248 ? -33.675 25.456 33.291 1.00 83.25 248 VAL A O 1
ATOM 1937 N N . PHE A 1 249 ? -34.689 23.732 32.272 1.00 79.12 249 PHE A N 1
ATOM 1938 C CA . PHE A 1 249 ? -34.597 22.833 33.428 1.00 79.12 249 PHE A CA 1
ATOM 1939 C C . PHE A 1 249 ? -33.150 22.486 33.786 1.00 79.12 249 PHE A C 1
ATOM 1941 O O . PHE A 1 249 ? -32.783 22.529 34.961 1.00 79.12 249 PHE A O 1
ATOM 1948 N N . VAL A 1 250 ? -32.310 22.199 32.789 1.00 79.19 250 VAL A N 1
ATOM 1949 C CA . VAL A 1 250 ? -30.888 21.896 33.007 1.00 79.19 250 VAL A CA 1
ATOM 1950 C C . VAL A 1 250 ? -30.156 23.116 33.568 1.00 79.19 250 VAL A C 1
ATOM 1952 O O . VAL A 1 250 ? -29.441 22.998 34.562 1.00 79.19 250 VAL A O 1
ATOM 1955 N N . VAL A 1 251 ? -30.368 24.302 32.992 1.00 80.94 251 VAL A N 1
ATOM 1956 C CA . VAL A 1 251 ? -29.732 25.544 33.459 1.00 80.94 251 VAL A CA 1
ATOM 1957 C C . VAL A 1 251 ? -30.222 25.923 34.857 1.00 80.94 251 VAL A C 1
ATOM 1959 O O . VAL A 1 251 ? -29.405 26.257 35.713 1.00 80.94 251 VAL A O 1
ATOM 1962 N N . SER A 1 252 ? -31.524 25.814 35.129 1.00 79.94 252 SER A N 1
ATOM 1963 C CA . SER A 1 252 ? -32.088 26.073 36.458 1.00 79.94 252 SER A CA 1
ATOM 1964 C C . SER A 1 252 ? -31.532 25.104 37.509 1.00 79.94 252 SER A C 1
ATOM 1966 O O . SER A 1 252 ? -31.108 25.546 38.578 1.00 79.94 252 SER A O 1
ATOM 1968 N N . GLY A 1 253 ? -31.419 23.813 37.177 1.00 76.75 253 GLY A N 1
ATOM 1969 C CA . GLY A 1 253 ? -30.815 22.806 38.052 1.00 76.75 253 GLY A CA 1
ATOM 1970 C C . GLY A 1 253 ? -29.335 23.073 38.343 1.00 76.75 253 GLY A C 1
ATOM 1971 O O . GLY A 1 253 ? -28.903 22.971 39.491 1.00 76.75 253 GLY A O 1
ATOM 1972 N N . ILE A 1 254 ? -28.560 23.488 37.336 1.00 76.56 254 ILE A N 1
ATOM 1973 C CA . ILE A 1 254 ? -27.145 23.855 37.509 1.00 76.56 254 ILE A CA 1
ATOM 1974 C C . ILE A 1 254 ? -27.007 25.101 38.395 1.00 76.56 254 ILE A C 1
ATOM 1976 O O . ILE A 1 254 ? -26.180 25.110 39.308 1.00 76.56 254 ILE A O 1
ATOM 1980 N N . ILE A 1 255 ? -27.827 26.132 38.175 1.00 80.06 255 ILE A N 1
ATOM 1981 C CA . ILE A 1 255 ? -27.807 27.369 38.973 1.00 80.06 255 ILE A CA 1
ATOM 1982 C C . ILE A 1 255 ? -28.155 27.078 40.436 1.00 80.06 255 ILE A C 1
ATOM 1984 O O . ILE A 1 255 ? -27.463 27.560 41.335 1.00 80.06 255 ILE A O 1
ATOM 1988 N N . MET A 1 256 ? -29.177 26.257 40.681 1.00 82.06 256 MET A N 1
ATOM 1989 C CA . MET A 1 256 ? -29.593 25.878 42.032 1.00 82.06 256 MET A CA 1
ATOM 1990 C C . MET A 1 256 ? -28.475 25.129 42.771 1.00 82.06 256 MET A C 1
ATOM 1992 O O . MET A 1 256 ? -28.156 25.467 43.910 1.00 82.06 256 MET A O 1
ATOM 1996 N N . ARG A 1 257 ? -27.778 24.215 42.082 1.00 73.88 257 ARG A N 1
ATOM 1997 C CA . ARG A 1 257 ? -26.626 23.486 42.637 1.00 73.88 257 ARG A CA 1
ATOM 1998 C C . ARG A 1 257 ? -25.429 24.396 42.935 1.00 73.88 257 ARG A C 1
ATOM 2000 O O . ARG A 1 257 ? -24.737 24.207 43.930 1.00 73.88 257 ARG A O 1
ATOM 2007 N N . ILE A 1 258 ? -25.185 25.406 42.097 1.00 76.00 258 ILE A N 1
ATOM 2008 C CA . ILE A 1 258 ? -24.141 26.418 42.333 1.00 76.00 258 ILE A CA 1
ATOM 2009 C C . ILE A 1 258 ? -24.491 27.299 43.543 1.00 76.00 258 ILE A C 1
ATOM 2011 O O . ILE A 1 258 ? -23.604 27.631 44.334 1.00 76.00 258 ILE A O 1
ATOM 2015 N N . MET A 1 259 ? -25.765 27.668 43.711 1.00 77.00 259 MET A N 1
ATOM 2016 C CA . MET A 1 259 ? -26.226 28.435 44.872 1.00 77.00 259 MET A CA 1
ATOM 2017 C C . MET A 1 259 ? -26.114 27.637 46.176 1.00 77.00 259 MET A C 1
ATOM 2019 O O . MET A 1 259 ? -25.668 28.196 47.177 1.00 77.00 259 MET A O 1
ATOM 2023 N N . GLU A 1 260 ? -26.445 26.344 46.167 1.00 75.94 260 GLU A N 1
ATOM 2024 C CA . GLU A 1 260 ? -26.258 25.464 47.330 1.00 75.94 260 GLU A CA 1
ATOM 2025 C C . GLU A 1 260 ? -24.784 25.324 47.716 1.00 75.94 260 GLU A C 1
ATOM 2027 O O . GLU A 1 260 ? -24.439 25.512 48.882 1.00 75.94 260 GLU A O 1
ATOM 2032 N N . MET A 1 261 ? -23.890 25.104 46.745 1.00 71.00 261 MET A N 1
ATOM 2033 C CA . MET A 1 261 ? -22.450 25.018 47.020 1.00 71.00 261 MET A CA 1
ATOM 2034 C C . MET A 1 261 ? -21.885 26.316 47.612 1.00 71.00 261 MET A C 1
ATOM 2036 O O . MET A 1 261 ? -21.051 26.264 48.512 1.00 71.00 261 MET A O 1
ATOM 2040 N N . LYS A 1 262 ? -22.358 27.487 47.158 1.00 74.19 262 LYS A N 1
ATOM 2041 C CA . LYS A 1 262 ? -21.965 28.778 47.750 1.00 74.19 262 LYS A CA 1
ATOM 2042 C C . LYS A 1 262 ? -22.493 28.968 49.172 1.00 74.19 262 LYS A C 1
ATOM 2044 O O . LYS A 1 262 ? -21.825 29.620 49.965 1.00 74.19 262 LYS A O 1
ATOM 2049 N N . ARG A 1 263 ? -23.665 28.414 49.494 1.00 72.00 263 ARG A N 1
ATOM 2050 C CA . ARG A 1 263 ? -24.280 28.516 50.825 1.00 72.00 263 ARG A CA 1
ATOM 2051 C C . ARG A 1 263 ? -23.615 27.609 51.865 1.00 72.00 263 ARG A C 1
ATOM 2053 O O . ARG A 1 263 ? -23.672 27.929 53.040 1.00 72.00 263 ARG A O 1
ATOM 2060 N N . SER A 1 264 ? -22.982 26.514 51.442 1.00 61.16 264 SER A N 1
ATOM 2061 C CA . SER A 1 264 ? -22.198 25.629 52.321 1.00 61.16 264 SER A CA 1
ATOM 2062 C C . SER A 1 264 ? -20.737 26.057 52.517 1.00 61.16 264 SER A C 1
ATOM 2064 O O . SER A 1 264 ? -20.039 25.436 53.312 1.00 61.16 264 SER A O 1
ATOM 2066 N N . ALA A 1 265 ? -20.259 27.072 51.791 1.00 57.53 265 ALA A N 1
ATOM 2067 C CA . ALA A 1 265 ? -18.861 27.515 51.811 1.00 57.53 265 ALA A CA 1
ATOM 2068 C C . ALA A 1 265 ? -18.620 28.835 52.577 1.00 57.53 265 ALA A C 1
ATOM 2070 O O . ALA A 1 265 ? -17.486 29.316 52.597 1.00 57.53 265 ALA A O 1
ATOM 2071 N N . GLY A 1 266 ? -19.657 29.424 53.179 1.00 48.62 266 GLY A N 1
ATOM 2072 C CA . GLY A 1 266 ? -19.577 30.598 54.056 1.00 48.62 266 GLY A CA 1
ATOM 2073 C C . GLY A 1 266 ? -20.317 30.343 55.355 1.00 48.62 266 GLY A C 1
ATOM 2074 O O . GLY A 1 266 ? -19.864 30.887 56.382 1.00 48.62 266 GLY A O 1
#

Nearest PDB structures (foldseek):
  6nye-assembly1_B  TM=4.843E-01  e=5.858E+00  synthetic construct
  6nyi-assembly1_C  TM=3.577E-01  e=3.660E+00  synthetic construct